Protein AF-A0A7S1GW37-F1 (afdb_monomer_lite)

pLDDT: mean 91.4, std 9.48, range [43.97, 98.5]

Secondary structure (DSSP, 8-state):
--PPPHHHHHHHHHHHHHHHHHTS-----------TT--TT---HHHHHHHHHHTTHHHHHHHHHHS--EEEEHHHHHHHHTTT-TTTTSSS-HHHHHHHHHHHTT--GGGEEE-SSEEEE-HHHHHHHHHHHHHHHHHHHHHHHHHHHHHHHHHHHHHHHHHHHHHHHHHHHHHHHHHHHHHHHHHHHHHHHHHHHHHHHHHHHHHHT--

Sequence (211 aa):
VAYKSVSATFKTDLSQLMVAINAAEPHFVRCINPNSRKQAELFEDAKAVEQLRCGGVIEAVRMCRESYPSRYSHDDFVGTFSCIAPRSGSAGGPRDVCLAIVRSINVDPKMYRLGKTMILLKREVVDGMERMRAQLLGGRARVLQSAIRCYLAKLELAHKREVRRRYVSTVLLQGAFRRCSARRGYAATVRAVRAAEERRRREEAERGGQA

Radius of gyration: 46.13 Å; chains: 1; bounding box: 99×57×145 Å

Foldseek 3Di:
DDDDDPVRVVVVVVVVVVVVCVVDDDDDDQDADQDPVPDPPHGDVVRRVVSCVVVCVVVVVVCLVQFQPDKDFLVRQCVQQCLQPVPLPPDDDSLSSSVSSCVVVPDDPSQWDRDPGMIGGRPVVVVVSVVSSVVSVVVVVVVVVVVVVVVVVVVVVVVVVVVVVVVVVVVVVVVVVVVVVVVVVVVVVVVVVVVVVVVVVVVVVVVVVVD

Organism: Hemiselmis andersenii (NCBI:txid464988)

Structure (mmCIF, N/CA/C/O backbone):
data_AF-A0A7S1GW37-F1
#
_entry.id   AF-A0A7S1GW37-F1
#
loop_
_atom_site.group_PDB
_atom_site.id
_atom_site.type_symbol
_atom_site.label_atom_id
_atom_site.label_alt_id
_atom_site.label_comp_id
_atom_site.label_asym_id
_atom_site.label_entity_id
_atom_site.label_seq_id
_atom_site.pdbx_PDB_ins_code
_atom_site.Cartn_x
_atom_site.Cartn_y
_atom_site.Cartn_z
_atom_site.occupancy
_atom_site.B_iso_or_equiv
_atom_site.auth_seq_id
_atom_site.auth_comp_id
_atom_site.auth_asym_id
_atom_site.auth_atom_id
_atom_site.pdbx_PDB_model_num
ATOM 1 N N . VAL A 1 1 ? 12.583 -3.393 57.436 1.00 48.59 1 VAL A N 1
ATOM 2 C CA . VAL A 1 1 ? 12.277 -3.332 55.987 1.00 48.59 1 VAL A CA 1
ATOM 3 C C . VAL A 1 1 ? 10.796 -3.627 55.820 1.00 48.59 1 VAL A C 1
ATOM 5 O O . VAL A 1 1 ? 10.385 -4.739 56.121 1.00 48.59 1 VAL A O 1
ATOM 8 N N . ALA A 1 2 ? 9.975 -2.631 55.480 1.00 65.00 2 ALA A N 1
ATOM 9 C CA . ALA A 1 2 ? 8.544 -2.850 55.275 1.00 65.00 2 ALA A CA 1
ATOM 10 C C . ALA A 1 2 ? 8.338 -3.559 53.929 1.00 65.00 2 ALA A C 1
ATOM 12 O O . ALA A 1 2 ? 8.638 -2.996 52.876 1.00 65.00 2 ALA A O 1
ATOM 13 N N . TYR A 1 3 ? 7.880 -4.808 53.967 1.00 76.12 3 TYR A N 1
ATOM 14 C CA . TYR A 1 3 ? 7.582 -5.576 52.764 1.00 76.12 3 TYR A CA 1
ATOM 15 C C . TYR A 1 3 ? 6.300 -5.046 52.117 1.00 76.12 3 TYR A C 1
ATOM 17 O O . TYR A 1 3 ? 5.266 -4.918 52.772 1.00 76.12 3 TYR A O 1
ATOM 25 N N . LYS A 1 4 ? 6.365 -4.727 50.820 1.00 84.38 4 LYS A N 1
ATOM 26 C CA . LYS A 1 4 ? 5.167 -4.423 50.029 1.00 84.38 4 LYS A CA 1
ATOM 27 C C . LYS A 1 4 ? 4.303 -5.681 49.940 1.00 84.38 4 LYS A C 1
ATOM 29 O O . LYS A 1 4 ? 4.822 -6.771 49.713 1.00 84.38 4 LYS A O 1
ATOM 34 N N . SER A 1 5 ? 2.990 -5.528 50.101 1.00 93.75 5 SER A N 1
ATOM 35 C CA . SER A 1 5 ? 2.056 -6.631 49.875 1.00 93.75 5 SER A CA 1
ATOM 36 C C . SER A 1 5 ? 2.043 -7.027 48.398 1.00 93.75 5 SER A C 1
ATOM 38 O O . SER A 1 5 ? 2.282 -6.195 47.520 1.00 93.75 5 SER A O 1
ATOM 40 N N . VAL A 1 6 ? 1.705 -8.286 48.116 1.00 94.69 6 VAL A N 1
ATOM 41 C CA . VAL A 1 6 ? 1.578 -8.801 46.742 1.00 94.69 6 VAL A CA 1
ATOM 42 C C . VAL A 1 6 ? 0.638 -7.921 45.908 1.00 94.69 6 VAL A C 1
ATOM 44 O O . VAL A 1 6 ? 0.961 -7.567 44.778 1.00 94.69 6 VAL A O 1
ATOM 47 N N . SER A 1 7 ? -0.479 -7.474 46.492 1.00 95.44 7 SER A N 1
ATOM 48 C CA . SER A 1 7 ? -1.437 -6.583 45.829 1.00 95.44 7 SER A CA 1
ATOM 49 C C . SER A 1 7 ? -0.850 -5.207 45.499 1.00 95.44 7 SER A C 1
ATOM 51 O O . SER A 1 7 ? -1.164 -4.642 44.453 1.00 95.44 7 SER A O 1
ATOM 53 N N . ALA A 1 8 ? 0.005 -4.657 46.369 1.00 94.31 8 ALA A N 1
ATOM 54 C CA . ALA A 1 8 ? 0.653 -3.367 46.132 1.00 94.31 8 ALA A CA 1
ATOM 55 C C . ALA A 1 8 ? 1.672 -3.443 44.983 1.00 94.31 8 ALA A C 1
ATOM 57 O O . ALA A 1 8 ? 1.756 -2.519 44.168 1.00 94.31 8 ALA A O 1
ATOM 58 N N . THR A 1 9 ? 2.408 -4.552 44.895 1.00 94.56 9 THR A N 1
ATOM 59 C CA . THR A 1 9 ? 3.314 -4.833 43.774 1.00 94.56 9 THR A CA 1
ATOM 60 C C . THR A 1 9 ? 2.524 -5.016 42.478 1.00 94.56 9 THR A C 1
ATOM 62 O O . THR A 1 9 ? 2.732 -4.253 41.541 1.00 94.56 9 THR A O 1
ATOM 65 N N . PHE A 1 10 ? 1.511 -5.893 42.466 1.00 96.19 10 PHE A N 1
ATOM 66 C CA . PHE A 1 10 ? 0.677 -6.137 41.282 1.00 96.19 10 PHE A CA 1
ATOM 67 C C . PHE A 1 10 ? 0.007 -4.866 40.745 1.00 96.19 10 PHE A C 1
ATOM 69 O O . PHE A 1 10 ? -0.014 -4.636 39.538 1.00 96.19 10 PHE A O 1
ATOM 76 N N . LYS A 1 11 ? -0.509 -4.003 41.632 1.00 96.69 11 LYS A N 1
ATOM 77 C CA . LYS A 1 11 ? -1.094 -2.717 41.230 1.00 96.69 11 LYS A CA 1
ATOM 78 C C . LYS A 1 11 ? -0.074 -1.847 40.494 1.00 96.69 11 LYS A C 1
ATOM 80 O O . LYS A 1 11 ? -0.417 -1.231 39.491 1.00 96.69 11 LYS A O 1
ATOM 85 N N . THR A 1 12 ? 1.153 -1.790 41.008 1.00 95.81 12 THR A N 1
ATOM 86 C CA . THR A 1 12 ? 2.228 -0.982 40.423 1.00 95.81 12 THR A CA 1
ATOM 87 C C . THR A 1 12 ? 2.606 -1.520 39.044 1.00 95.81 12 THR A C 1
ATOM 89 O O . THR A 1 12 ? 2.652 -0.748 38.087 1.00 95.81 12 THR A O 1
ATOM 92 N N . ASP A 1 13 ? 2.777 -2.836 38.925 1.00 96.69 13 ASP A N 1
ATOM 93 C CA . ASP A 1 13 ? 3.147 -3.500 37.672 1.00 96.69 13 ASP A CA 1
ATOM 94 C C . ASP A 1 13 ? 2.050 -3.342 36.606 1.00 96.69 13 ASP A C 1
ATOM 96 O O . ASP A 1 13 ? 2.329 -2.974 35.464 1.00 96.69 13 ASP A O 1
ATOM 100 N N . LEU A 1 14 ? 0.778 -3.527 36.982 1.00 97.50 14 LEU A N 1
ATOM 101 C CA . LEU A 1 14 ? -0.355 -3.339 36.073 1.00 97.50 14 LEU A CA 1
ATOM 102 C C . LEU A 1 14 ? -0.477 -1.881 35.610 1.00 97.50 14 LEU A C 1
ATOM 104 O O . LEU A 1 14 ? -0.743 -1.630 34.435 1.00 97.50 14 LEU A O 1
ATOM 108 N N . SER A 1 15 ? -0.263 -0.906 36.501 1.00 97.00 15 SER A N 1
ATOM 109 C CA . SER A 1 15 ? -0.262 0.510 36.117 1.00 97.00 15 SER A CA 1
ATOM 110 C C . SER A 1 15 ? 0.849 0.830 35.116 1.00 97.00 15 SER A C 1
ATOM 112 O O . SER A 1 15 ? 0.592 1.533 34.139 1.00 97.00 15 SER A O 1
ATOM 114 N N . GLN A 1 16 ? 2.054 0.291 35.313 1.00 97.00 16 GLN A N 1
ATOM 115 C CA . GLN A 1 16 ? 3.163 0.469 34.370 1.00 97.00 16 GLN A CA 1
ATOM 116 C C . GLN A 1 16 ? 2.861 -0.172 33.010 1.00 97.00 16 GLN A C 1
ATOM 118 O O . GLN A 1 16 ? 3.087 0.450 31.971 1.00 97.00 16 GLN A O 1
ATOM 123 N N . LEU A 1 17 ? 2.272 -1.371 33.007 1.00 97.12 17 LEU A N 1
ATOM 124 C CA . LEU A 1 17 ? 1.845 -2.042 31.781 1.00 97.12 17 LEU A CA 1
ATOM 125 C C . LEU A 1 17 ? 0.807 -1.214 31.008 1.00 97.12 17 LEU A C 1
ATOM 127 O O . LEU A 1 17 ? 0.931 -1.057 29.795 1.00 97.12 17 LEU A O 1
ATOM 131 N N . MET A 1 18 ? -0.189 -0.644 31.691 1.00 97.56 18 MET A N 1
ATOM 132 C CA . MET A 1 18 ? -1.211 0.183 31.038 1.00 97.56 18 MET A CA 1
ATOM 133 C C . MET A 1 18 ? -0.623 1.446 30.401 1.00 97.56 18 MET A C 1
ATOM 135 O O . MET A 1 18 ? -1.073 1.844 29.328 1.00 97.56 18 MET A O 1
ATOM 139 N N . VAL A 1 19 ? 0.397 2.056 31.015 1.00 97.00 19 VAL A N 1
ATOM 140 C CA . VAL A 1 19 ? 1.120 3.188 30.409 1.00 97.00 19 VAL A CA 1
ATOM 141 C C . VAL A 1 19 ? 1.802 2.758 29.110 1.00 97.00 19 VAL A C 1
ATOM 143 O O . VAL A 1 19 ? 1.656 3.441 28.098 1.00 97.00 19 VAL A O 1
ATOM 146 N N . ALA A 1 20 ? 2.488 1.613 29.112 1.00 95.25 20 ALA A N 1
ATOM 147 C CA . ALA A 1 20 ? 3.153 1.094 27.919 1.00 95.25 20 ALA A CA 1
ATOM 148 C C . ALA A 1 20 ? 2.157 0.749 26.796 1.00 95.25 20 ALA A C 1
ATOM 150 O O . ALA A 1 20 ? 2.389 1.106 25.643 1.00 95.25 20 ALA A O 1
ATOM 151 N N . ILE A 1 21 ? 1.027 0.113 27.127 1.00 96.38 21 ILE A N 1
ATOM 152 C CA . ILE A 1 21 ? -0.019 -0.229 26.149 1.00 96.38 21 ILE A CA 1
ATOM 153 C C . ILE A 1 21 ? -0.644 1.035 25.544 1.00 96.38 21 ILE A C 1
ATOM 155 O O . ILE A 1 21 ? -0.828 1.095 24.333 1.00 96.38 21 ILE A O 1
ATOM 159 N N . ASN A 1 22 ? -0.939 2.054 26.358 1.00 95.12 22 ASN A N 1
ATOM 160 C CA . ASN A 1 22 ? -1.558 3.300 25.888 1.00 95.12 22 ASN A CA 1
ATOM 161 C C . ASN A 1 22 ? -0.625 4.165 25.027 1.00 95.12 22 ASN A C 1
ATOM 163 O O . ASN A 1 22 ? -1.103 5.033 24.300 1.00 95.12 22 ASN A O 1
ATOM 167 N N . ALA A 1 23 ? 0.690 3.955 25.119 1.00 95.81 23 ALA A N 1
ATOM 168 C CA . ALA A 1 23 ? 1.671 4.622 24.269 1.00 95.81 23 ALA A CA 1
ATOM 169 C C . ALA A 1 23 ? 1.822 3.959 22.886 1.00 95.81 23 ALA A C 1
ATOM 171 O O . ALA A 1 23 ? 2.437 4.545 21.997 1.00 95.81 23 ALA A O 1
ATOM 172 N N . ALA A 1 24 ? 1.285 2.750 22.702 1.00 94.25 24 ALA A N 1
ATOM 173 C CA . ALA A 1 24 ? 1.368 1.980 21.466 1.00 94.25 24 ALA A CA 1
ATOM 174 C C . ALA A 1 24 ? 0.028 1.953 20.708 1.00 94.25 24 ALA A C 1
ATOM 176 O O . ALA A 1 24 ? -1.010 2.377 21.214 1.00 94.25 24 ALA A O 1
ATOM 177 N N . GLU A 1 25 ? 0.045 1.409 19.488 1.00 88.50 25 GLU A N 1
ATOM 178 C CA . GLU A 1 25 ? -1.168 1.065 18.741 1.00 88.50 25 GLU A CA 1
ATOM 179 C C . GLU A 1 25 ? -1.600 -0.374 19.094 1.00 88.50 25 GLU A C 1
ATOM 181 O O . GLU A 1 25 ? -0.888 -1.328 18.766 1.00 88.50 25 GLU A O 1
ATOM 186 N N . PRO A 1 26 ? -2.729 -0.576 19.800 1.00 90.62 26 PRO A N 1
ATOM 187 C CA . PRO A 1 26 ? -3.109 -1.899 20.273 1.00 90.62 26 PRO A CA 1
ATOM 188 C C . PRO A 1 26 ? -3.799 -2.723 19.180 1.00 90.62 26 PRO A C 1
ATOM 190 O O . PRO A 1 26 ? -4.777 -2.297 18.563 1.00 90.62 26 PRO A O 1
ATOM 193 N N . HIS A 1 27 ? -3.365 -3.974 19.033 1.00 90.88 27 HIS A N 1
ATOM 194 C CA . HIS A 1 27 ? -4.056 -4.989 18.243 1.00 90.88 27 HIS A CA 1
ATOM 195 C C . HIS A 1 27 ? -4.609 -6.076 19.168 1.00 90.88 27 HIS A C 1
ATOM 197 O O . HIS A 1 27 ? -3.871 -6.693 19.935 1.00 90.88 27 HIS A O 1
ATOM 203 N N . PHE A 1 28 ? -5.920 -6.316 19.107 1.00 90.19 28 PHE A N 1
ATOM 204 C CA . PHE A 1 28 ? -6.601 -7.253 20.002 1.00 90.19 28 PHE A CA 1
ATOM 205 C C . PHE A 1 28 ? -6.833 -8.608 19.327 1.00 90.19 28 PHE A C 1
ATOM 207 O O . PHE A 1 28 ? -7.474 -8.680 18.279 1.00 90.19 28 PHE A O 1
ATOM 214 N N . VAL A 1 29 ? -6.388 -9.687 19.975 1.00 93.38 29 VAL A N 1
ATOM 215 C CA . VAL A 1 29 ? -6.703 -11.075 19.602 1.00 93.38 29 VAL A CA 1
ATOM 216 C C . VAL A 1 29 ? -7.560 -11.690 20.708 1.00 93.38 29 VAL A C 1
ATOM 218 O O . VAL A 1 29 ? -7.207 -11.620 21.884 1.00 93.38 29 VAL A O 1
ATOM 221 N N . ARG A 1 30 ? -8.711 -12.270 20.345 1.00 93.62 30 ARG A N 1
ATOM 222 C CA . ARG A 1 30 ? -9.630 -12.930 21.285 1.00 93.62 30 ARG A CA 1
ATOM 223 C C . ARG A 1 30 ? -9.608 -14.435 21.051 1.00 93.62 30 ARG A C 1
ATOM 225 O O . ARG A 1 30 ? -10.029 -14.902 19.999 1.00 93.62 30 ARG A O 1
ATOM 232 N N . CYS A 1 31 ? -9.125 -15.182 22.037 1.00 94.94 31 CYS A N 1
ATOM 233 C CA . CYS A 1 31 ? -9.144 -16.640 22.013 1.00 94.94 31 CYS A CA 1
ATOM 234 C C . CYS A 1 31 ? -10.531 -17.157 22.421 1.00 94.94 31 CYS A C 1
ATOM 236 O O . CYS A 1 31 ? -11.118 -16.640 23.370 1.00 94.94 31 CYS A O 1
ATOM 238 N N . ILE A 1 32 ? -11.027 -18.188 21.734 1.00 94.81 32 ILE A N 1
ATOM 239 C CA . ILE A 1 32 ? -12.290 -18.864 22.052 1.00 94.81 32 ILE A CA 1
ATOM 240 C C . ILE A 1 32 ? -11.991 -20.327 22.352 1.00 94.81 32 ILE A C 1
ATOM 242 O O . ILE A 1 32 ? -11.348 -21.009 21.556 1.00 94.81 32 ILE A O 1
ATOM 246 N N . ASN A 1 33 ? -12.467 -20.811 23.497 1.00 94.81 33 ASN A N 1
ATOM 247 C CA . ASN A 1 33 ? -12.418 -22.228 23.824 1.00 94.81 33 ASN A CA 1
ATOM 248 C C . ASN A 1 33 ? -13.632 -22.944 23.194 1.00 94.81 33 ASN A C 1
ATOM 250 O O . ASN A 1 33 ? -14.758 -22.640 23.606 1.00 94.81 33 ASN A O 1
ATOM 254 N N . PRO A 1 34 ? -13.433 -23.874 22.237 1.00 96.31 34 PRO A N 1
ATOM 255 C CA . PRO A 1 34 ? -14.526 -24.468 21.470 1.00 96.31 34 PRO A CA 1
ATOM 256 C C . PRO A 1 34 ? -15.373 -25.458 22.274 1.00 96.31 34 PRO A C 1
ATOM 258 O O . PRO A 1 34 ? -16.559 -25.582 21.998 1.00 96.31 34 PRO A O 1
ATOM 261 N N . ASN A 1 35 ? -14.810 -26.159 23.264 1.00 96.06 35 ASN A N 1
ATOM 262 C CA . ASN A 1 35 ? -15.551 -27.126 24.076 1.00 96.06 35 ASN A CA 1
ATOM 263 C C . ASN A 1 35 ? -14.896 -27.347 25.443 1.00 96.06 35 ASN A C 1
ATOM 265 O O . ASN A 1 35 ? -13.703 -27.123 25.645 1.00 96.06 35 ASN A O 1
ATOM 269 N N . SER A 1 36 ? -15.677 -27.815 26.412 1.00 95.12 36 SER A N 1
ATOM 270 C CA . SER A 1 36 ? -15.170 -28.044 27.776 1.00 95.12 36 SER A CA 1
ATOM 271 C C . SER A 1 36 ? -14.401 -29.365 27.917 1.00 95.12 36 SER A C 1
ATOM 273 O O . SER A 1 36 ? -13.640 -29.546 28.867 1.00 95.12 36 SER A O 1
ATOM 275 N N . ARG A 1 37 ? -14.579 -30.278 26.955 1.00 95.12 37 ARG A N 1
ATOM 276 C CA . ARG A 1 37 ? -14.035 -31.645 26.960 1.00 95.12 37 ARG A CA 1
ATOM 277 C C . ARG A 1 37 ? -12.609 -31.748 26.409 1.00 95.12 37 ARG A C 1
ATOM 279 O O . ARG A 1 37 ? -12.034 -32.830 26.453 1.00 95.12 37 ARG A O 1
ATOM 286 N N . LYS A 1 38 ? -12.037 -30.643 25.912 1.00 94.00 38 LYS A N 1
ATOM 287 C CA . LYS A 1 38 ? -10.726 -30.585 25.237 1.00 94.00 38 LYS A CA 1
ATOM 288 C C . LYS A 1 38 ? -10.622 -31.540 24.037 1.00 94.00 38 LYS A C 1
ATOM 290 O O . LYS A 1 38 ? -9.549 -32.060 23.750 1.00 94.00 38 LYS A O 1
ATOM 295 N N . GLN A 1 39 ? -11.736 -31.785 23.350 1.00 96.19 39 GLN A N 1
ATOM 296 C CA . GLN A 1 39 ? -11.784 -32.656 22.176 1.00 96.19 39 GLN A CA 1
ATOM 297 C C . GLN A 1 39 ? -11.546 -31.846 20.900 1.00 96.19 39 GLN A C 1
ATOM 299 O O . GLN A 1 39 ? -12.064 -30.740 20.759 1.00 96.19 39 GLN A O 1
ATOM 304 N N . ALA A 1 40 ? -10.757 -32.385 19.973 1.00 95.69 40 ALA A N 1
ATOM 305 C CA . ALA A 1 40 ? -10.637 -31.806 18.639 1.00 95.69 40 ALA A CA 1
ATOM 306 C C . ALA A 1 40 ? -11.973 -31.936 17.886 1.00 95.69 40 ALA A C 1
ATOM 308 O O . ALA A 1 40 ? -12.751 -32.841 18.172 1.00 95.69 40 ALA A O 1
ATOM 309 N N . GLU A 1 41 ? -12.238 -31.012 16.958 1.00 94.38 41 GLU A N 1
ATOM 310 C CA . GLU A 1 41 ? -13.416 -31.011 16.063 1.00 94.38 41 GLU A CA 1
ATOM 311 C C . GLU A 1 41 ? -14.796 -30.948 16.748 1.00 94.38 41 GLU A C 1
ATOM 313 O O . GLU A 1 41 ? -15.825 -30.943 16.079 1.00 94.38 41 GLU A O 1
ATOM 318 N N . LEU A 1 42 ? -14.838 -30.814 18.075 1.00 96.19 42 LEU A N 1
ATOM 319 C CA . LEU A 1 42 ? -16.060 -30.572 18.832 1.00 96.19 42 LEU A CA 1
ATOM 320 C C . LEU A 1 42 ? -16.231 -29.071 19.098 1.00 96.19 42 LEU A C 1
ATOM 322 O O . LEU A 1 42 ? -15.354 -28.438 19.693 1.00 96.19 42 LEU A O 1
ATOM 326 N N . PHE A 1 43 ? -17.379 -28.512 18.721 1.00 96.44 43 PHE A N 1
ATOM 327 C CA . PHE A 1 43 ? -17.714 -27.107 18.951 1.00 96.44 43 PHE A CA 1
ATOM 328 C C . PHE A 1 43 ? -19.049 -26.979 19.697 1.00 96.44 43 PHE A C 1
ATOM 330 O O . PHE A 1 43 ? -20.078 -27.475 19.248 1.00 96.44 43 PHE A O 1
ATOM 337 N N . GLU A 1 44 ? -19.017 -26.339 20.865 1.00 97.44 44 GLU A N 1
ATOM 338 C CA . GLU A 1 44 ? -20.177 -26.079 21.719 1.00 97.44 44 GLU A CA 1
ATOM 339 C C . GLU A 1 44 ? -20.670 -24.638 21.493 1.00 97.44 44 GLU A C 1
ATOM 341 O O . GLU A 1 44 ? -20.157 -23.691 22.097 1.00 97.44 44 GLU A O 1
ATOM 346 N N . ASP A 1 45 ? -21.696 -24.467 20.653 1.00 96.38 45 ASP A N 1
ATOM 347 C CA . ASP A 1 45 ? -22.215 -23.147 20.252 1.00 96.38 45 ASP A CA 1
ATOM 348 C C . ASP A 1 45 ? -22.558 -22.242 21.440 1.00 96.38 45 ASP A C 1
ATOM 350 O O . ASP A 1 45 ? -22.146 -21.082 21.489 1.00 96.38 45 ASP A O 1
ATOM 354 N N . ALA A 1 46 ? -23.278 -22.772 22.433 1.00 95.88 46 ALA A N 1
ATOM 355 C CA . ALA A 1 46 ? -23.698 -22.004 23.604 1.00 95.88 46 ALA A CA 1
ATOM 356 C C . ALA A 1 46 ? -22.496 -21.419 24.369 1.00 95.88 46 ALA A C 1
ATOM 358 O O . ALA A 1 46 ? -22.501 -20.242 24.736 1.00 95.88 46 ALA A O 1
ATOM 359 N N . LYS A 1 47 ? -21.431 -22.215 24.527 1.00 94.69 47 LYS A N 1
ATOM 360 C CA . LYS A 1 47 ? -20.189 -21.816 25.199 1.00 94.69 47 LYS A CA 1
ATOM 361 C C . LYS A 1 47 ? -19.438 -20.753 24.399 1.00 94.69 47 LYS A C 1
ATOM 363 O O . LYS A 1 47 ? -18.877 -19.818 24.975 1.00 94.69 47 LYS A O 1
ATOM 368 N N . ALA A 1 48 ? -19.385 -20.895 23.076 1.00 94.94 48 ALA A N 1
ATOM 369 C CA . ALA A 1 48 ? -18.745 -19.909 22.213 1.00 94.94 48 ALA A CA 1
ATOM 370 C C . ALA A 1 48 ? -19.507 -18.574 22.235 1.00 94.94 48 ALA A C 1
ATOM 372 O O . ALA A 1 48 ? -18.895 -17.520 22.402 1.00 94.94 48 ALA A O 1
ATOM 373 N N . VAL A 1 49 ? -20.840 -18.606 22.146 1.00 95.56 49 VAL A N 1
ATOM 374 C CA . VAL A 1 49 ? -21.687 -17.403 22.193 1.00 95.56 49 VAL A CA 1
ATOM 375 C C . VAL A 1 49 ? -21.557 -16.674 23.530 1.00 95.56 49 VAL A C 1
ATOM 377 O O . VAL A 1 49 ? -21.445 -15.447 23.540 1.00 95.56 49 VAL A O 1
ATOM 380 N N . GLU A 1 50 ? -21.527 -17.395 24.650 1.00 95.56 50 GLU A N 1
ATOM 381 C CA . GLU A 1 50 ? -21.307 -16.792 25.968 1.00 95.56 50 GLU A CA 1
ATOM 382 C C . GLU A 1 50 ? -19.942 -16.091 26.049 1.00 95.56 50 GLU A C 1
ATOM 384 O O . GLU A 1 50 ? -19.872 -14.930 26.449 1.00 95.56 50 GLU A O 1
ATOM 389 N N . GLN A 1 51 ? -18.868 -16.733 25.574 1.00 96.00 51 GLN A N 1
ATOM 390 C CA . GLN A 1 51 ? -17.539 -16.111 25.501 1.00 96.00 51 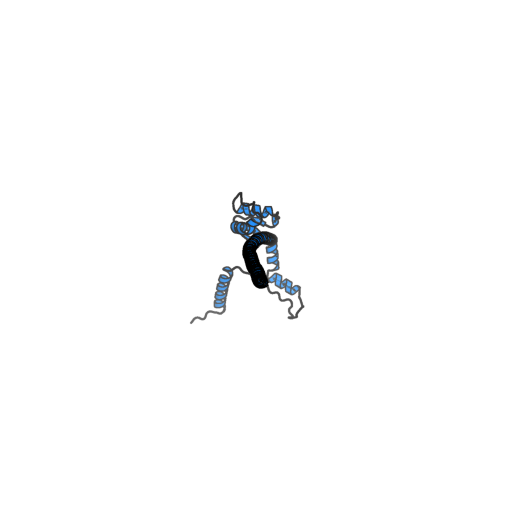GLN A CA 1
ATOM 391 C C . GLN A 1 51 ? -17.525 -14.859 24.615 1.00 96.00 51 GLN A C 1
ATOM 393 O O . GLN A 1 51 ? -16.877 -13.872 24.961 1.00 96.00 51 GLN A O 1
ATOM 398 N N . LEU A 1 52 ? -18.249 -14.864 23.492 1.00 96.19 52 LEU A N 1
ATOM 399 C CA . LEU A 1 52 ? -18.344 -13.704 22.602 1.00 96.19 52 LEU A CA 1
ATOM 400 C C . LEU A 1 52 ? -19.095 -12.532 23.247 1.00 96.19 52 LEU A C 1
ATOM 402 O O . LEU A 1 52 ? -18.709 -11.383 23.024 1.00 96.19 52 LEU A O 1
ATOM 406 N N . ARG A 1 53 ? -20.122 -12.809 24.061 1.00 95.31 53 ARG A N 1
ATOM 407 C CA . ARG A 1 53 ? -20.849 -11.797 24.848 1.00 95.31 53 ARG A CA 1
ATOM 408 C C . ARG A 1 53 ? -19.982 -11.247 25.979 1.00 95.31 53 ARG A C 1
ATOM 410 O O . ARG A 1 53 ? -19.738 -10.049 26.036 1.00 95.31 53 ARG A O 1
ATOM 417 N N . CYS A 1 54 ? -19.444 -12.116 26.836 1.00 94.69 54 CYS A N 1
ATOM 418 C CA . CYS A 1 54 ? -18.603 -11.707 27.967 1.00 94.69 54 CYS A CA 1
ATOM 419 C C . CYS A 1 54 ? -17.307 -11.018 27.510 1.00 94.69 54 CYS A C 1
ATOM 421 O O . CYS A 1 54 ? -16.801 -10.117 28.174 1.00 94.69 54 CYS A O 1
ATOM 423 N N . GLY A 1 55 ? -16.772 -11.421 26.355 1.00 91.88 55 GLY A N 1
ATOM 424 C CA . GLY A 1 55 ? -15.612 -10.797 25.725 1.00 91.88 55 GLY A CA 1
ATOM 425 C C . GLY A 1 55 ? -15.906 -9.465 25.027 1.00 91.88 55 GLY A C 1
ATOM 426 O O . GLY A 1 55 ? -14.961 -8.839 24.540 1.00 91.88 55 GLY A O 1
ATOM 427 N N . GLY A 1 56 ? -17.175 -9.041 24.951 1.00 93.12 56 GLY A N 1
ATOM 428 C CA . GLY A 1 56 ? -17.613 -7.806 24.296 1.00 93.12 56 GLY A CA 1
ATOM 429 C C . GLY A 1 56 ? -17.466 -7.819 22.772 1.00 93.12 56 GLY A C 1
ATOM 430 O O . GLY A 1 56 ? -17.425 -6.761 22.144 1.00 93.12 56 GLY A O 1
ATOM 431 N N . VAL A 1 57 ? -17.308 -8.996 22.157 1.00 94.56 57 VAL A N 1
ATOM 432 C CA . VAL A 1 57 ? -17.051 -9.119 20.713 1.00 94.56 57 VAL A CA 1
ATOM 433 C C . VAL A 1 57 ? -18.297 -8.745 19.919 1.00 94.56 57 VAL A C 1
ATOM 435 O O . VAL A 1 57 ? -18.189 -8.076 18.893 1.00 94.56 57 VAL A O 1
ATOM 438 N N . ILE A 1 58 ? -19.483 -9.127 20.396 1.00 92.81 58 ILE A N 1
ATOM 439 C CA . ILE A 1 58 ? -20.751 -8.826 19.716 1.00 92.81 58 ILE A CA 1
ATOM 440 C C . ILE A 1 58 ? -21.010 -7.315 19.721 1.00 92.81 58 ILE A C 1
ATOM 442 O O . ILE A 1 58 ? -21.340 -6.728 18.687 1.00 92.81 58 ILE A O 1
ATOM 446 N N . GLU A 1 59 ? -20.795 -6.672 20.863 1.00 92.25 59 GLU A N 1
ATOM 447 C CA . GLU A 1 59 ? -20.919 -5.232 21.058 1.00 92.25 59 GLU A CA 1
ATOM 448 C C . GLU A 1 59 ? -19.881 -4.479 20.222 1.00 92.25 59 GLU A C 1
ATOM 450 O O . GLU A 1 59 ? -20.227 -3.515 19.535 1.00 92.25 59 GLU A O 1
ATOM 455 N N . ALA A 1 60 ? -18.632 -4.955 20.203 1.00 89.75 60 ALA A N 1
ATOM 456 C CA . ALA A 1 60 ? -17.577 -4.385 19.372 1.00 89.75 60 ALA A CA 1
ATOM 457 C C . ALA A 1 60 ? -17.917 -4.483 17.879 1.00 89.75 60 ALA A C 1
ATOM 459 O O . ALA A 1 60 ? -17.771 -3.502 17.154 1.00 89.75 60 ALA A O 1
ATOM 460 N N . VAL A 1 61 ? -18.429 -5.626 17.408 1.00 88.56 61 VAL A N 1
ATOM 461 C CA . VAL A 1 61 ? -18.875 -5.790 16.014 1.00 88.56 61 VAL A CA 1
ATOM 462 C C . VAL A 1 61 ? -20.026 -4.837 15.699 1.00 88.56 61 VAL A C 1
ATOM 464 O O . VAL A 1 61 ? -20.006 -4.183 14.654 1.00 88.56 61 VAL A O 1
ATOM 467 N N . ARG A 1 62 ? -21.008 -4.709 16.594 1.00 90.44 62 ARG A N 1
ATOM 468 C CA . ARG A 1 62 ? -22.124 -3.771 16.420 1.00 90.44 62 ARG A CA 1
ATOM 469 C C . ARG A 1 62 ? -21.629 -2.328 16.312 1.00 90.44 62 ARG A C 1
ATOM 471 O O . ARG A 1 62 ? -21.958 -1.646 15.342 1.00 90.44 62 ARG A O 1
ATOM 478 N N . MET A 1 63 ? -20.766 -1.905 17.235 1.00 88.19 63 MET A N 1
ATOM 479 C CA . MET A 1 63 ? -20.146 -0.581 17.208 1.00 88.19 63 MET A CA 1
ATOM 480 C C . MET A 1 63 ? -19.339 -0.369 15.921 1.00 88.19 63 MET A C 1
ATOM 482 O O . MET A 1 63 ? -19.445 0.680 15.294 1.00 88.19 63 MET A O 1
ATOM 486 N N . CYS A 1 64 ? -18.566 -1.356 15.468 1.00 84.81 64 CYS A N 1
ATOM 487 C CA . CYS A 1 64 ? -17.796 -1.282 14.222 1.00 84.81 64 CYS A CA 1
ATOM 488 C C . CYS A 1 64 ? -18.679 -1.105 12.977 1.00 84.81 64 CYS A C 1
ATOM 490 O O . CYS A 1 64 ? -18.267 -0.429 12.037 1.00 84.81 64 CYS A O 1
ATOM 492 N N . ARG A 1 65 ? -19.891 -1.677 12.957 1.00 83.31 65 ARG A N 1
ATOM 493 C CA . ARG A 1 65 ? -20.830 -1.529 11.827 1.00 83.31 65 ARG A CA 1
ATOM 494 C C . ARG A 1 65 ? -21.448 -0.136 11.753 1.00 83.31 65 ARG A C 1
ATOM 496 O O . ARG A 1 65 ? -21.667 0.374 10.650 1.00 83.31 65 ARG A O 1
ATOM 503 N N . GLU A 1 66 ? -21.741 0.454 12.905 1.00 85.81 66 GLU A N 1
ATOM 504 C CA . GLU A 1 66 ? -22.335 1.792 13.018 1.00 85.81 66 GLU A CA 1
ATOM 505 C C . GLU A 1 66 ? -21.276 2.907 12.955 1.00 85.81 66 GLU A C 1
ATOM 507 O O . GLU A 1 66 ? -21.569 4.027 12.536 1.00 85.81 66 GLU A O 1
ATOM 512 N N . SER A 1 67 ? -20.035 2.594 13.326 1.00 89.62 67 SER A N 1
ATOM 513 C CA . SER A 1 67 ? -18.918 3.536 13.340 1.00 89.62 67 SER A CA 1
ATOM 514 C C . SER A 1 67 ? -18.147 3.597 12.015 1.00 89.62 67 SER A C 1
ATOM 516 O O . SER A 1 67 ? -18.422 2.897 11.039 1.00 89.62 67 SER A O 1
ATOM 518 N N . TYR A 1 68 ? -17.159 4.491 12.005 1.00 92.88 68 TYR A N 1
ATOM 519 C CA . TYR A 1 68 ? -16.205 4.709 10.925 1.00 92.88 68 TYR A CA 1
ATOM 520 C C . TYR A 1 68 ? -14.801 4.420 11.481 1.00 92.88 68 TYR A C 1
ATOM 522 O O . TYR A 1 68 ? -14.186 5.317 12.072 1.00 92.88 68 TYR A O 1
ATOM 530 N N . PRO A 1 69 ? -14.330 3.160 11.407 1.00 89.06 69 PRO A N 1
ATOM 531 C CA . PRO A 1 69 ? -13.106 2.726 12.082 1.00 89.06 69 PRO A CA 1
ATOM 532 C C . PRO A 1 69 ? -11.841 3.354 11.488 1.00 89.06 69 PRO A C 1
ATOM 534 O O . PRO A 1 69 ? -10.873 3.566 12.213 1.00 89.06 69 PRO A O 1
ATOM 537 N N . SER A 1 70 ? -11.848 3.684 10.197 1.00 92.44 70 SER A N 1
ATOM 538 C CA . SER A 1 70 ? -10.710 4.306 9.525 1.00 92.44 70 SER A CA 1
ATOM 539 C C . SER A 1 70 ? -10.808 5.823 9.627 1.00 92.44 70 SER A C 1
ATOM 541 O O . SER A 1 70 ? -11.807 6.415 9.211 1.00 92.44 70 SER A O 1
ATOM 543 N N . ARG A 1 71 ? -9.772 6.459 10.177 1.00 93.62 71 ARG A N 1
ATOM 544 C CA . ARG A 1 71 ? -9.709 7.908 10.394 1.00 93.62 71 ARG A CA 1
ATOM 545 C C . ARG A 1 71 ? -8.410 8.440 9.815 1.00 93.62 71 ARG A C 1
ATOM 547 O O . ARG A 1 71 ? -7.350 7.924 10.147 1.00 93.62 71 ARG A O 1
ATOM 554 N N . TYR A 1 72 ? -8.510 9.472 8.993 1.00 95.56 72 TYR A N 1
ATOM 555 C CA . TYR A 1 72 ? -7.356 10.131 8.393 1.00 95.56 72 TYR A CA 1
ATOM 556 C C . TYR A 1 72 ? -7.457 11.627 8.630 1.00 95.56 72 TYR A C 1
ATOM 558 O O . TYR A 1 72 ? -8.546 12.196 8.496 1.00 95.56 72 TYR A O 1
ATOM 566 N N . SER A 1 73 ? -6.330 12.276 8.924 1.00 96.31 73 SER A N 1
ATOM 567 C CA . SER A 1 73 ? -6.260 13.727 8.773 1.00 96.31 73 SER A CA 1
ATOM 568 C C . SER A 1 73 ? -6.519 14.090 7.307 1.00 96.31 73 SER A C 1
ATOM 570 O O . SER A 1 73 ? -6.327 13.268 6.404 1.00 96.31 73 SER A O 1
ATOM 572 N N . HIS A 1 74 ? -7.008 15.303 7.050 1.00 94.62 74 HIS A N 1
ATOM 573 C CA . HIS A 1 74 ? -7.248 15.720 5.667 1.00 94.62 74 HIS A CA 1
ATOM 574 C C . HIS A 1 74 ? -5.966 15.664 4.823 1.00 94.62 74 HIS A C 1
ATOM 576 O O . HIS A 1 74 ? -6.011 15.214 3.680 1.00 94.62 74 HIS A O 1
ATOM 582 N N . ASP A 1 75 ? -4.829 16.048 5.400 1.00 92.88 75 ASP A N 1
ATOM 583 C CA . ASP A 1 75 ? -3.546 16.060 4.698 1.00 92.88 75 ASP A CA 1
ATOM 584 C C . ASP A 1 75 ? -3.055 14.638 4.395 1.00 92.88 75 ASP A C 1
ATOM 586 O O . ASP A 1 75 ? -2.687 14.352 3.254 1.00 92.88 75 ASP A O 1
ATOM 590 N N . ASP A 1 76 ? -3.153 13.713 5.357 1.00 94.50 76 ASP A N 1
ATOM 591 C CA . ASP A 1 76 ? -2.763 12.310 5.150 1.00 94.50 76 ASP A CA 1
ATOM 592 C C . ASP A 1 76 ? -3.640 11.631 4.095 1.00 94.50 76 ASP A C 1
ATOM 594 O O . ASP A 1 76 ? -3.150 10.885 3.239 1.00 94.50 76 ASP A O 1
ATOM 598 N N . PHE A 1 77 ? -4.949 11.904 4.124 1.00 94.88 77 PHE A N 1
ATOM 599 C CA . PHE A 1 77 ? -5.886 11.350 3.153 1.00 94.88 77 PHE A CA 1
ATOM 600 C C . PHE A 1 77 ? -5.573 11.839 1.737 1.00 94.88 77 PHE A C 1
ATOM 602 O O . PHE A 1 77 ? -5.520 11.038 0.799 1.00 94.88 77 PHE A O 1
ATOM 609 N N . VAL A 1 78 ? -5.323 13.141 1.574 1.00 92.38 78 VAL A N 1
ATOM 610 C CA . VAL A 1 78 ? -4.957 13.726 0.277 1.00 92.38 78 VAL A CA 1
ATOM 611 C C . VAL A 1 78 ? -3.600 13.197 -0.188 1.00 92.38 78 VAL A C 1
ATOM 613 O O . VAL A 1 78 ? -3.482 12.761 -1.336 1.00 92.38 78 VAL A O 1
ATOM 616 N N . GLY A 1 79 ? -2.592 13.152 0.684 1.00 91.19 79 GLY A N 1
ATOM 617 C CA . GLY A 1 79 ? -1.269 12.614 0.356 1.00 91.19 79 GLY A CA 1
ATOM 618 C C . GLY A 1 79 ? -1.322 11.155 -0.105 1.00 91.19 79 GLY A C 1
ATOM 619 O O . GLY A 1 79 ? -0.655 10.777 -1.069 1.00 91.19 79 GLY A O 1
ATOM 620 N N . THR A 1 80 ? -2.184 10.351 0.516 1.00 93.25 80 THR A N 1
ATOM 621 C CA . THR A 1 80 ? -2.317 8.923 0.201 1.00 93.25 80 THR A CA 1
ATOM 622 C C . THR A 1 80 ? -3.142 8.683 -1.067 1.00 93.25 80 THR A C 1
ATOM 624 O O . THR A 1 80 ? -2.714 7.938 -1.957 1.00 93.25 80 THR A O 1
ATOM 627 N N . PHE A 1 81 ? -4.308 9.325 -1.188 1.00 93.56 81 PHE A N 1
ATOM 628 C CA . PHE A 1 81 ? -5.327 8.980 -2.189 1.00 93.56 81 PHE A CA 1
ATOM 629 C C . PHE A 1 81 ? -5.485 9.983 -3.340 1.00 93.56 81 PHE A C 1
ATOM 631 O O . PHE A 1 81 ? -6.249 9.716 -4.267 1.00 93.56 81 PHE A O 1
ATOM 638 N N . SER A 1 82 ? -4.732 11.088 -3.368 1.00 90.69 82 SER A N 1
ATOM 639 C CA . SER A 1 82 ? -4.748 12.052 -4.492 1.00 90.69 82 SER A CA 1
ATOM 640 C C . SER A 1 82 ? -4.465 11.415 -5.855 1.00 90.69 82 SER A C 1
ATOM 642 O O . SER A 1 82 ? -4.977 11.869 -6.877 1.00 90.69 82 SER A O 1
ATOM 644 N N . CYS A 1 83 ? -3.693 10.326 -5.887 1.00 89.75 83 CYS A N 1
ATOM 645 C CA . CYS A 1 83 ? -3.391 9.590 -7.112 1.00 89.75 83 CYS A CA 1
ATOM 646 C C . CYS A 1 83 ? -4.631 9.002 -7.810 1.00 89.75 83 CYS A C 1
ATOM 648 O O . CYS A 1 83 ? -4.583 8.799 -9.025 1.00 89.75 83 CYS A O 1
ATOM 650 N N . ILE A 1 84 ? -5.720 8.761 -7.071 1.00 90.94 84 ILE A N 1
ATOM 651 C CA . ILE A 1 84 ? -6.991 8.250 -7.602 1.00 90.94 84 ILE A CA 1
ATOM 652 C C . ILE A 1 84 ? -7.716 9.332 -8.409 1.00 90.94 84 ILE A C 1
ATOM 654 O O . ILE A 1 84 ? -8.273 9.049 -9.467 1.00 90.94 84 ILE A O 1
ATOM 658 N N . ALA A 1 85 ? -7.655 10.582 -7.949 1.00 86.25 85 ALA A N 1
ATOM 659 C CA . ALA A 1 85 ? -8.328 11.716 -8.570 1.00 86.25 85 ALA A CA 1
ATOM 660 C C . ALA A 1 85 ? -7.343 12.875 -8.811 1.00 86.25 85 ALA A C 1
ATOM 662 O O . ALA A 1 85 ? -7.421 13.916 -8.169 1.00 86.25 85 ALA A O 1
ATOM 663 N N . PRO A 1 86 ? -6.421 12.764 -9.783 1.00 76.06 86 PRO A N 1
ATOM 664 C CA . PRO A 1 86 ? -5.374 13.770 -9.992 1.00 76.06 86 PRO A CA 1
ATOM 665 C C . PRO A 1 86 ? -5.908 15.163 -10.375 1.00 76.06 86 PRO A C 1
ATOM 667 O O . PRO A 1 86 ? -5.187 16.149 -10.266 1.00 76.06 86 PRO A O 1
ATOM 670 N N . ARG A 1 87 ? -7.169 15.265 -10.820 1.00 69.31 87 ARG A N 1
ATOM 671 C CA . ARG A 1 87 ? -7.820 16.533 -11.196 1.00 69.31 87 ARG A CA 1
ATOM 672 C C . ARG A 1 87 ? -8.571 17.210 -10.044 1.00 69.31 87 ARG A C 1
ATOM 674 O O . ARG A 1 87 ? -9.028 18.334 -10.219 1.00 69.31 87 ARG A O 1
ATOM 681 N N . SER A 1 88 ? -8.713 16.561 -8.886 1.00 66.38 88 SER A N 1
ATOM 682 C CA . SER A 1 88 ? -9.484 17.104 -7.759 1.00 66.38 88 SER A CA 1
ATOM 683 C C . SER A 1 88 ? -8.705 18.091 -6.880 1.00 66.38 88 SER A C 1
ATOM 685 O O . SER A 1 88 ? -9.283 18.668 -5.967 1.00 66.38 88 SER A O 1
ATOM 687 N N . GLY A 1 89 ? -7.408 18.297 -7.140 1.00 59.00 89 GLY A N 1
ATOM 688 C CA . GLY A 1 89 ? -6.512 19.111 -6.308 1.00 59.00 89 GLY A CA 1
ATOM 689 C C . GLY A 1 89 ? -6.425 20.604 -6.645 1.00 59.00 89 GLY A C 1
ATOM 690 O O . GLY A 1 89 ? -5.551 21.270 -6.110 1.00 59.00 89 GLY A O 1
ATOM 691 N N . SER A 1 90 ? -7.262 21.144 -7.540 1.00 59.66 90 SER A N 1
ATOM 692 C CA . SER A 1 90 ? -7.055 22.507 -8.072 1.00 59.66 90 SER A CA 1
ATOM 693 C C . SER A 1 90 ? -7.923 23.607 -7.446 1.00 59.66 90 SER A C 1
ATOM 695 O O . SER A 1 90 ? -7.716 24.773 -7.773 1.00 59.66 90 SER A O 1
ATOM 697 N N . ALA A 1 91 ? -8.897 23.287 -6.592 1.00 58.34 91 ALA A N 1
ATOM 698 C CA . ALA A 1 91 ? -9.814 24.292 -6.055 1.00 58.34 91 ALA A CA 1
ATOM 699 C C . ALA A 1 91 ? -10.230 23.962 -4.613 1.00 58.34 91 ALA A C 1
ATOM 701 O O . ALA A 1 91 ? -11.118 23.141 -4.400 1.00 58.34 91 ALA A O 1
ATOM 702 N N . GLY A 1 92 ? -9.590 24.604 -3.632 1.00 71.94 92 GLY A N 1
ATOM 703 C CA . GLY A 1 92 ? -10.025 24.594 -2.230 1.00 71.94 92 GLY A CA 1
ATOM 704 C C . GLY A 1 92 ? -8.983 24.106 -1.223 1.00 71.94 92 GLY A C 1
ATOM 705 O O . GLY A 1 92 ? -7.844 23.793 -1.572 1.00 71.94 92 GLY A O 1
ATOM 706 N N . GLY A 1 93 ? -9.387 24.072 0.049 1.00 84.69 93 GLY A N 1
ATOM 707 C CA . GLY A 1 93 ? -8.553 23.569 1.142 1.00 84.69 93 GLY A CA 1
ATOM 708 C C . GLY A 1 93 ? -8.495 22.032 1.180 1.00 84.69 93 GLY A C 1
ATOM 709 O O . GLY A 1 93 ? -9.263 21.366 0.481 1.00 84.69 93 GLY A O 1
ATOM 710 N N . PRO A 1 94 ? -7.656 21.432 2.048 1.00 86.56 94 PRO A N 1
ATOM 711 C CA . PRO A 1 94 ? -7.485 19.973 2.145 1.00 86.56 94 PRO A CA 1
ATOM 712 C C . PRO A 1 94 ? -8.805 19.209 2.325 1.00 86.56 94 PRO A C 1
ATOM 714 O O . PRO A 1 94 ? -9.008 18.131 1.766 1.00 86.56 94 PRO A O 1
ATOM 717 N N . ARG A 1 95 ? -9.747 19.810 3.058 1.00 90.38 95 ARG A N 1
ATOM 718 C CA . ARG A 1 95 ? -11.099 19.287 3.288 1.00 90.38 95 ARG A CA 1
ATOM 719 C C . ARG A 1 95 ? -11.915 19.146 1.998 1.00 90.38 95 ARG A C 1
ATOM 721 O O . ARG A 1 95 ? -12.608 18.144 1.820 1.00 90.38 95 ARG A O 1
ATOM 728 N N . ASP A 1 96 ? -11.839 20.133 1.111 1.00 89.62 96 ASP A N 1
ATOM 729 C CA . ASP A 1 96 ? -12.595 20.148 -0.145 1.00 89.62 96 ASP A CA 1
ATOM 730 C C . ASP A 1 96 ? -12.013 19.134 -1.131 1.00 89.62 96 ASP A C 1
ATOM 732 O O . ASP A 1 96 ? -12.757 18.405 -1.790 1.00 89.62 96 ASP A O 1
ATOM 736 N N . VAL A 1 97 ? -10.683 19.004 -1.145 1.00 90.44 97 VAL A N 1
ATOM 737 C CA . VAL A 1 97 ? -9.979 17.984 -1.931 1.00 90.44 97 VAL A CA 1
ATOM 738 C C . VAL A 1 97 ? -10.350 16.576 -1.455 1.00 90.44 97 VAL A C 1
ATOM 740 O O . VAL A 1 97 ? -10.654 15.724 -2.290 1.00 90.44 97 VAL A O 1
ATOM 743 N N . CYS A 1 98 ? -10.417 16.330 -0.137 1.00 92.12 98 CYS A N 1
ATOM 744 C CA . CYS A 1 98 ? -10.903 15.055 0.410 1.00 92.12 98 CYS A CA 1
ATOM 745 C C . CYS A 1 98 ? -12.299 14.711 -0.128 1.00 92.12 98 CYS A C 1
ATOM 747 O O . CYS A 1 98 ? -12.540 13.597 -0.599 1.00 92.12 98 CYS A O 1
ATOM 749 N N . LEU A 1 99 ? -13.219 15.679 -0.091 1.00 91.31 99 LEU A N 1
ATOM 750 C CA . LEU A 1 99 ? -14.585 15.494 -0.574 1.00 91.31 99 LEU A CA 1
ATOM 751 C C . LEU A 1 99 ? -14.630 15.246 -2.087 1.00 91.31 99 LEU A C 1
ATOM 753 O O . LEU A 1 99 ? -15.399 14.403 -2.548 1.00 91.31 99 LEU A O 1
ATOM 757 N N . ALA A 1 100 ? -13.806 15.951 -2.858 1.00 91.12 100 ALA A N 1
ATOM 758 C CA . ALA A 1 100 ? -13.717 15.778 -4.300 1.00 91.12 100 ALA A CA 1
ATOM 759 C C . ALA A 1 100 ? -13.170 14.391 -4.687 1.00 91.12 100 ALA A C 1
ATOM 761 O O . ALA A 1 100 ? -13.705 13.771 -5.608 1.00 91.12 100 ALA A O 1
ATOM 762 N N . ILE A 1 101 ? -12.189 13.858 -3.945 1.00 92.00 101 ILE A N 1
ATOM 763 C CA . ILE A 1 101 ? -11.697 12.480 -4.123 1.00 92.00 101 ILE A CA 1
ATOM 764 C C . ILE A 1 101 ? -12.838 11.484 -3.885 1.00 92.00 101 ILE A C 1
ATOM 766 O O . ILE A 1 101 ? -13.130 10.680 -4.765 1.00 92.00 101 ILE A O 1
ATOM 770 N N . VAL A 1 102 ? -13.534 11.565 -2.747 1.00 92.81 102 VAL A N 1
ATOM 771 C CA . VAL A 1 102 ? -14.621 10.625 -2.401 1.00 92.81 102 VAL A CA 1
ATOM 772 C C . VAL A 1 102 ? -15.789 10.700 -3.394 1.00 92.81 102 VAL A C 1
ATOM 774 O O . VAL A 1 102 ? -16.380 9.678 -3.743 1.00 92.81 102 VAL A O 1
ATOM 777 N N . ARG A 1 103 ? -16.093 11.894 -3.915 1.00 90.31 103 ARG A N 1
ATOM 778 C CA . ARG A 1 103 ? -17.108 12.080 -4.965 1.00 90.31 103 ARG A CA 1
ATOM 779 C C . ARG A 1 103 ? -16.685 11.503 -6.312 1.00 90.31 103 ARG A C 1
ATOM 781 O O . ARG A 1 103 ? -17.531 10.962 -7.013 1.00 90.31 103 ARG A O 1
ATOM 788 N N . SER A 1 104 ? -15.402 11.579 -6.667 1.00 90.38 104 SER A N 1
ATOM 789 C CA . SER A 1 104 ? -14.904 11.050 -7.947 1.00 90.38 104 SER A CA 1
ATOM 790 C C . SER A 1 104 ? -15.108 9.538 -8.096 1.00 90.38 104 SER A C 1
ATOM 792 O O . SER A 1 104 ? -15.312 9.052 -9.204 1.00 90.38 104 SER A O 1
ATOM 794 N N . ILE A 1 105 ? -15.109 8.814 -6.974 1.00 90.81 105 ILE A N 1
ATOM 795 C CA . ILE A 1 105 ? -15.337 7.365 -6.900 1.00 90.81 105 ILE A CA 1
ATOM 796 C C . ILE A 1 105 ? -16.783 7.004 -6.522 1.00 90.81 105 ILE A C 1
ATOM 798 O O . ILE A 1 105 ? -17.078 5.835 -6.289 1.00 90.81 105 ILE A O 1
ATOM 802 N N . ASN A 1 106 ? -17.681 7.995 -6.463 1.00 91.69 106 ASN A N 1
ATOM 803 C CA . ASN A 1 106 ? -19.110 7.836 -6.185 1.00 91.69 106 ASN A CA 1
ATOM 804 C C . ASN A 1 106 ? -19.422 7.005 -4.922 1.00 91.69 106 ASN A C 1
ATOM 806 O O . ASN A 1 106 ? -20.301 6.143 -4.925 1.00 91.69 106 ASN A O 1
ATOM 810 N N . VAL A 1 107 ? -18.681 7.244 -3.835 1.00 92.44 107 VAL A N 1
ATOM 811 C CA . VAL A 1 107 ? -18.918 6.561 -2.554 1.00 92.44 107 VAL A CA 1
ATOM 812 C C . VAL A 1 107 ? -20.223 7.048 -1.928 1.00 92.44 107 VAL A C 1
ATOM 814 O O . VAL A 1 107 ? -20.474 8.251 -1.843 1.00 92.44 107 VAL A O 1
ATOM 817 N N . ASP A 1 108 ? -21.025 6.104 -1.429 1.00 93.25 108 ASP A N 1
ATOM 818 C CA . ASP A 1 108 ? -22.265 6.398 -0.710 1.00 93.25 108 ASP A CA 1
ATOM 819 C C . ASP A 1 108 ? -21.988 7.329 0.494 1.00 93.25 108 ASP A C 1
ATOM 821 O O . ASP A 1 108 ? -21.146 7.006 1.344 1.00 93.25 108 ASP A O 1
ATOM 825 N N . PRO A 1 109 ? -22.715 8.457 0.628 1.00 91.25 109 PRO A N 1
ATOM 826 C CA . PRO A 1 109 ? -22.663 9.330 1.798 1.00 91.25 109 PRO A CA 1
ATOM 827 C C . PRO A 1 109 ? -22.820 8.629 3.152 1.00 91.25 109 PRO A C 1
ATOM 829 O O . PRO A 1 109 ? -22.397 9.181 4.162 1.00 91.25 109 PRO A O 1
ATOM 832 N N . LYS A 1 110 ? -23.414 7.433 3.239 1.00 91.62 110 LYS A N 1
ATOM 833 C CA . LYS A 1 110 ? -23.494 6.644 4.487 1.00 91.62 110 LYS A CA 1
ATOM 834 C C . LYS A 1 110 ? -22.174 5.978 4.884 1.00 91.62 110 LYS A C 1
ATOM 836 O O . LYS A 1 110 ? -22.034 5.553 6.029 1.00 91.62 110 LYS A O 1
ATOM 841 N N . MET A 1 111 ? -21.221 5.872 3.963 1.00 93.25 111 MET A N 1
ATOM 842 C CA . MET A 1 111 ? -19.965 5.149 4.171 1.00 93.25 111 MET A CA 1
ATOM 843 C C . MET A 1 111 ? -18.795 6.052 4.576 1.00 93.25 111 MET A C 1
ATOM 845 O O . MET A 1 111 ? -17.714 5.550 4.893 1.00 93.25 111 MET A O 1
ATOM 849 N N . TYR A 1 112 ? -19.011 7.369 4.631 1.00 94.75 112 TYR A N 1
ATOM 850 C CA . TYR A 1 112 ? -18.023 8.319 5.129 1.00 94.75 112 TYR A CA 1
ATOM 851 C C . TYR A 1 112 ? -18.651 9.473 5.921 1.00 94.75 112 TYR A C 1
ATOM 853 O O . TYR A 1 112 ? -19.832 9.806 5.784 1.00 94.75 112 TYR A O 1
ATOM 861 N N . ARG A 1 113 ? -17.843 10.125 6.754 1.00 94.69 113 ARG A N 1
ATOM 862 C CA . ARG A 1 113 ? -18.169 11.384 7.430 1.00 94.69 113 ARG A CA 1
ATOM 863 C C . ARG A 1 113 ? -16.979 12.322 7.329 1.00 94.69 113 ARG A C 1
ATOM 865 O O . ARG A 1 113 ? -15.853 11.938 7.619 1.00 94.69 113 ARG A O 1
ATOM 872 N N . LEU A 1 114 ? -17.240 13.561 6.931 1.00 94.12 114 LEU A N 1
ATOM 873 C CA . LEU A 1 114 ? -16.223 14.601 6.859 1.00 94.12 114 LEU A CA 1
ATOM 874 C C . LEU A 1 114 ? -16.292 15.456 8.126 1.00 94.12 114 LEU A C 1
ATOM 876 O O . LEU A 1 114 ? -17.270 16.176 8.338 1.00 94.12 114 LEU A O 1
ATOM 880 N N . GLY A 1 115 ? -15.276 15.345 8.975 1.00 92.69 115 GLY A N 1
ATOM 881 C CA . GLY A 1 115 ? -15.142 16.129 10.196 1.00 92.69 115 GLY A CA 1
ATOM 882 C C . GLY A 1 115 ? -14.544 17.518 9.953 1.00 92.69 115 GLY A C 1
ATOM 883 O O . GLY A 1 115 ? -14.473 18.015 8.825 1.00 92.69 115 GLY A O 1
ATOM 884 N N . LYS A 1 116 ? -14.116 18.159 11.049 1.00 91.75 116 LYS A N 1
ATOM 885 C CA . LYS A 1 116 ? -13.400 19.447 11.009 1.00 91.75 116 LYS A CA 1
ATOM 886 C C . LYS A 1 116 ? -11.943 19.275 10.572 1.00 91.75 116 LYS A C 1
ATOM 888 O O . LYS A 1 116 ? -11.469 20.035 9.739 1.00 91.75 116 LYS A O 1
ATOM 893 N N . THR A 1 117 ? -11.262 18.274 11.123 1.00 92.56 117 THR A N 1
ATOM 894 C CA . THR A 1 117 ? -9.828 18.011 10.908 1.00 92.56 117 THR A CA 1
ATOM 895 C C . THR A 1 117 ? -9.555 16.695 10.186 1.00 92.56 117 THR A C 1
ATOM 897 O O . THR A 1 117 ? -8.470 16.503 9.644 1.00 92.56 117 THR A O 1
ATOM 900 N N . MET A 1 118 ? -10.523 15.777 10.204 1.00 96.19 118 MET A N 1
ATOM 901 C CA . MET A 1 118 ? -10.344 14.404 9.755 1.00 96.19 118 MET A CA 1
ATOM 902 C C . MET A 1 118 ? -11.528 13.922 8.927 1.00 96.19 118 MET A C 1
ATOM 904 O O . MET A 1 118 ? -12.679 14.280 9.194 1.00 96.19 118 MET A O 1
ATOM 908 N N . ILE A 1 119 ? -11.241 13.035 7.981 1.00 95.56 119 ILE A N 1
ATOM 909 C CA . ILE A 1 119 ? -12.239 12.234 7.283 1.00 95.56 119 ILE A CA 1
ATOM 910 C C . ILE A 1 119 ? -12.322 10.852 7.932 1.00 95.56 119 ILE A C 1
ATOM 912 O O . ILE A 1 119 ? -11.309 10.223 8.243 1.00 95.56 119 ILE A O 1
ATOM 916 N N . LEU A 1 120 ? -13.548 10.390 8.164 1.00 95.56 120 LEU A N 1
ATOM 917 C CA . LEU A 1 120 ? -13.833 9.078 8.722 1.00 95.56 120 LEU A CA 1
ATOM 918 C C . LEU A 1 120 ? -14.509 8.215 7.663 1.00 95.56 120 LEU A C 1
ATOM 920 O O . LEU A 1 120 ? -15.462 8.654 7.018 1.00 95.56 120 LEU A O 1
ATOM 924 N N . LEU A 1 121 ? -14.026 6.992 7.487 1.00 95.12 121 LEU A N 1
ATOM 925 C CA . LEU A 1 121 ? -14.440 6.082 6.423 1.00 95.12 121 LEU A CA 1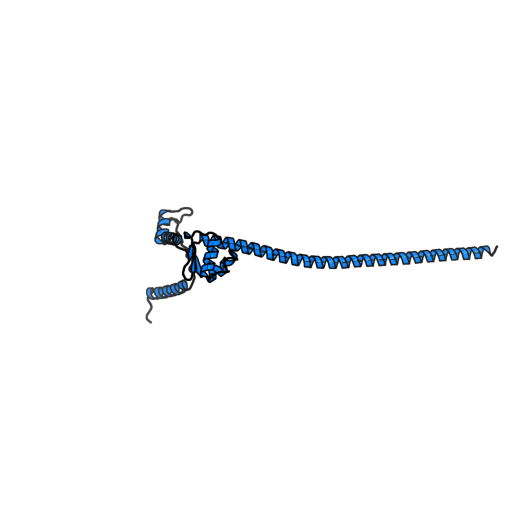
ATOM 926 C C . LEU A 1 121 ? -14.761 4.706 7.004 1.00 95.12 121 LEU A C 1
ATOM 928 O O . LEU A 1 121 ? -14.166 4.265 7.994 1.00 95.12 121 LEU A O 1
ATOM 932 N N . LYS A 1 122 ? -15.700 4.004 6.371 1.00 94.12 122 LYS A N 1
ATOM 933 C CA . LYS A 1 122 ? -15.862 2.568 6.605 1.00 94.12 122 LYS A CA 1
ATOM 934 C C . LYS A 1 122 ? -14.727 1.791 5.944 1.00 94.12 122 LYS A C 1
ATOM 936 O O . LYS A 1 122 ? -14.218 2.193 4.898 1.00 94.12 122 LYS A O 1
ATOM 941 N N . ARG A 1 123 ? -14.377 0.645 6.536 1.00 90.50 123 ARG A N 1
ATOM 942 C CA . ARG A 1 123 ? -13.295 -0.231 6.056 1.00 90.50 123 ARG A CA 1
ATOM 943 C C . ARG A 1 123 ? -13.464 -0.607 4.580 1.00 90.50 123 ARG A C 1
ATOM 945 O O . ARG A 1 123 ? -12.518 -0.490 3.818 1.00 90.50 123 ARG A O 1
ATOM 952 N N . GLU A 1 124 ? -14.682 -0.952 4.166 1.00 91.38 124 GLU A N 1
ATOM 953 C CA . GLU A 1 124 ? -14.994 -1.349 2.783 1.00 91.38 124 GLU A CA 1
ATOM 954 C C . GLU A 1 124 ? -14.589 -0.291 1.743 1.00 91.38 124 GLU A C 1
ATOM 956 O O . GLU A 1 124 ? -14.090 -0.633 0.669 1.00 91.38 124 GLU A O 1
ATOM 961 N N . VAL A 1 125 ? -14.761 0.996 2.074 1.00 94.12 125 VAL A N 1
ATOM 962 C CA . VAL A 1 125 ? -14.373 2.108 1.197 1.00 94.12 125 VAL A CA 1
ATOM 963 C C . VAL A 1 125 ? -12.858 2.204 1.105 1.00 94.12 125 VAL A C 1
ATOM 965 O O . VAL A 1 125 ? -12.324 2.272 0.002 1.00 94.12 125 VAL A O 1
ATOM 968 N N . VAL A 1 126 ? -12.165 2.170 2.246 1.00 94.81 126 VAL A N 1
ATOM 969 C CA . VAL A 1 126 ? -10.697 2.262 2.294 1.00 94.81 126 VAL A CA 1
ATOM 970 C C . VAL A 1 126 ? -10.058 1.104 1.536 1.00 94.81 126 VAL A C 1
ATOM 972 O O . VAL A 1 126 ? -9.189 1.337 0.700 1.00 94.81 126 VAL A O 1
ATOM 975 N N . ASP A 1 127 ? -10.546 -0.120 1.734 1.00 94.69 127 ASP A N 1
ATOM 976 C CA . ASP A 1 127 ? -10.048 -1.296 1.021 1.00 94.69 127 ASP A CA 1
ATOM 977 C C . ASP A 1 127 ? -10.247 -1.153 -0.499 1.00 94.69 127 ASP A C 1
ATOM 979 O O . ASP A 1 127 ? -9.384 -1.534 -1.293 1.00 94.69 127 ASP A O 1
ATOM 983 N N . GLY A 1 128 ? -11.383 -0.589 -0.926 1.00 95.31 128 GLY A N 1
ATOM 984 C CA . GLY A 1 128 ? -11.644 -0.269 -2.331 1.00 95.31 128 GLY A CA 1
ATOM 985 C C . GLY A 1 128 ? -10.681 0.777 -2.892 1.00 95.31 128 GLY A C 1
ATOM 986 O O . GLY A 1 128 ? -10.131 0.591 -3.981 1.00 95.31 128 GLY A O 1
ATOM 987 N N . MET A 1 129 ? -10.438 1.843 -2.133 1.00 95.50 129 MET A N 1
ATOM 988 C CA . MET A 1 129 ? -9.515 2.912 -2.509 1.00 95.50 129 MET A CA 1
ATOM 989 C C . MET A 1 129 ? -8.066 2.418 -2.590 1.00 95.50 129 MET A C 1
ATOM 991 O O . MET A 1 129 ? -7.387 2.710 -3.574 1.00 95.50 129 MET A O 1
ATOM 995 N N . GLU A 1 130 ? -7.598 1.621 -1.627 1.00 96.19 130 GLU A N 1
ATOM 996 C CA . GLU A 1 130 ? -6.246 1.046 -1.645 1.00 96.19 130 GLU A CA 1
ATOM 997 C C . GLU A 1 130 ? -6.043 0.096 -2.829 1.00 96.19 130 GLU A C 1
ATOM 999 O O . GLU A 1 130 ? -5.011 0.158 -3.500 1.00 96.19 130 GLU A O 1
ATOM 1004 N N . ARG A 1 131 ? -7.047 -0.724 -3.175 1.00 96.00 131 ARG A N 1
ATOM 1005 C CA . ARG A 1 131 ? -6.985 -1.555 -4.391 1.00 96.00 131 ARG A CA 1
ATOM 1006 C C . ARG A 1 131 ? -6.836 -0.705 -5.652 1.00 96.00 131 ARG A C 1
ATOM 1008 O O . ARG A 1 131 ? -5.988 -1.004 -6.493 1.00 96.00 131 ARG A O 1
ATOM 1015 N N . MET A 1 132 ? -7.628 0.358 -5.783 1.00 94.81 132 MET A N 1
ATOM 1016 C CA . MET A 1 132 ? -7.565 1.256 -6.940 1.00 94.81 132 MET A CA 1
ATOM 1017 C C . MET A 1 132 ? -6.214 1.976 -7.021 1.00 94.81 132 MET A C 1
ATOM 1019 O O . MET A 1 132 ? -5.582 2.015 -8.079 1.00 94.81 132 MET A O 1
ATOM 1023 N N . ARG A 1 133 ? -5.727 2.484 -5.887 1.00 95.19 133 ARG A N 1
ATOM 1024 C CA . ARG A 1 133 ? -4.400 3.091 -5.757 1.00 95.19 133 ARG A CA 1
ATOM 1025 C C . ARG A 1 133 ? -3.292 2.120 -6.164 1.00 95.19 133 ARG A C 1
ATOM 1027 O O . ARG A 1 133 ? -2.449 2.480 -6.985 1.00 95.1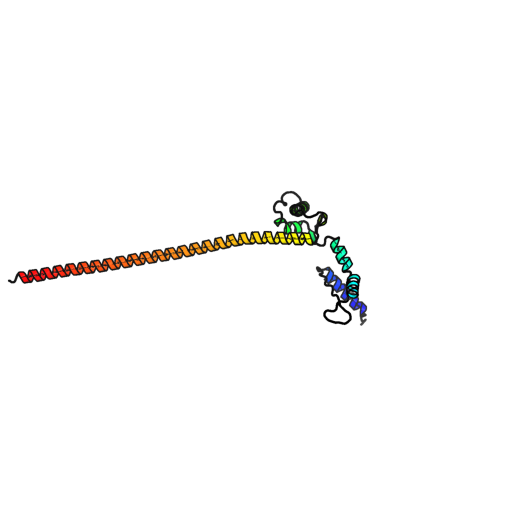9 133 ARG A O 1
ATOM 1034 N N . ALA A 1 134 ? -3.316 0.884 -5.666 1.00 96.00 134 ALA A N 1
ATOM 1035 C CA . ALA A 1 134 ? -2.337 -0.143 -6.017 1.00 96.00 134 ALA A CA 1
ATOM 1036 C C . ALA A 1 134 ? -2.337 -0.454 -7.524 1.00 96.00 134 ALA A C 1
ATOM 1038 O O . ALA A 1 134 ? -1.271 -0.556 -8.135 1.00 96.00 134 ALA A O 1
ATOM 1039 N N . GLN A 1 135 ? -3.515 -0.535 -8.152 1.00 95.94 135 GLN A N 1
ATOM 1040 C CA . GLN A 1 135 ? -3.637 -0.739 -9.599 1.00 95.94 135 GLN A CA 1
ATOM 1041 C C . GLN A 1 135 ? -3.049 0.430 -10.404 1.00 95.94 135 GLN A C 1
ATOM 1043 O O . GLN A 1 135 ? -2.290 0.204 -11.351 1.00 95.94 135 GLN A O 1
ATOM 1048 N N . LEU A 1 136 ? -3.349 1.673 -10.016 1.00 94.44 136 LEU A N 1
ATOM 1049 C CA . LEU A 1 136 ? -2.831 2.873 -10.680 1.00 94.44 136 LEU A CA 1
ATOM 1050 C C . LEU A 1 136 ? -1.307 2.976 -10.565 1.00 94.44 136 LEU A C 1
ATOM 1052 O O . LEU A 1 136 ? -0.619 3.201 -11.566 1.00 94.44 136 LEU A O 1
ATOM 1056 N N . LEU A 1 137 ? -0.768 2.777 -9.360 1.00 94.44 137 LEU A N 1
ATOM 1057 C CA . LEU A 1 137 ? 0.675 2.797 -9.120 1.00 94.44 137 LEU A CA 1
ATOM 1058 C C . LEU A 1 137 ? 1.378 1.656 -9.863 1.00 94.44 137 LEU A C 1
ATOM 1060 O O . LEU A 1 137 ? 2.396 1.894 -10.513 1.00 94.44 137 LEU A O 1
ATOM 1064 N N . GLY A 1 138 ? 0.801 0.451 -9.862 1.00 96.19 138 GLY A N 1
ATOM 1065 C CA . GLY A 1 138 ? 1.312 -0.686 -10.630 1.00 96.19 138 GLY A CA 1
ATOM 1066 C C . GLY A 1 138 ? 1.327 -0.428 -12.141 1.00 96.19 138 GLY A C 1
ATOM 1067 O O . GLY A 1 138 ? 2.307 -0.745 -12.820 1.00 96.19 138 GLY A O 1
ATOM 1068 N N . GLY A 1 139 ? 0.284 0.213 -12.677 1.00 95.69 139 GLY A N 1
ATOM 1069 C CA . GLY A 1 139 ? 0.227 0.634 -14.079 1.00 95.69 139 GLY A CA 1
ATOM 1070 C C . GLY A 1 139 ? 1.323 1.642 -14.435 1.00 95.69 139 GLY A C 1
ATOM 1071 O O . GLY A 1 139 ? 2.039 1.457 -15.422 1.00 95.69 139 GLY A O 1
ATOM 1072 N N . ARG A 1 140 ? 1.521 2.670 -13.600 1.00 94.88 140 ARG A N 1
ATOM 1073 C CA . ARG A 1 140 ? 2.588 3.671 -13.790 1.00 94.88 140 ARG A CA 1
ATOM 1074 C C . ARG A 1 140 ? 3.984 3.060 -13.683 1.00 94.88 140 ARG A C 1
ATOM 1076 O O . ARG A 1 140 ? 4.842 3.358 -14.513 1.00 94.88 140 ARG A O 1
ATOM 1083 N N . ALA A 1 141 ? 4.197 2.161 -12.722 1.00 97.06 141 ALA A N 1
ATOM 1084 C CA . ALA A 1 141 ? 5.451 1.428 -12.586 1.00 97.06 141 ALA A CA 1
ATOM 1085 C C . ALA A 1 141 ? 5.760 0.616 -13.853 1.00 97.06 141 ALA A C 1
ATOM 1087 O O . ALA A 1 141 ? 6.897 0.626 -14.324 1.00 97.06 141 ALA A O 1
ATOM 1088 N N . ARG A 1 142 ? 4.751 -0.016 -14.468 1.00 97.94 142 ARG A N 1
ATOM 1089 C CA . ARG A 1 142 ? 4.918 -0.747 -15.734 1.00 97.94 142 ARG A CA 1
ATOM 1090 C C . ARG A 1 142 ? 5.356 0.166 -16.881 1.00 97.94 142 ARG A C 1
ATOM 1092 O O . ARG A 1 142 ? 6.251 -0.212 -17.636 1.00 97.94 142 ARG A O 1
ATOM 1099 N N . VAL A 1 143 ? 4.772 1.362 -16.998 1.00 97.94 143 VAL A N 1
ATOM 1100 C CA . VAL A 1 143 ? 5.177 2.357 -18.008 1.00 97.94 143 VAL A CA 1
ATOM 1101 C C . VAL A 1 143 ? 6.634 2.764 -17.799 1.00 97.94 143 VAL A C 1
ATOM 1103 O O . VAL A 1 143 ? 7.430 2.671 -18.734 1.00 97.94 143 VAL A O 1
ATOM 1106 N N . LEU A 1 144 ? 7.012 3.117 -16.567 1.00 98.06 144 LEU A N 1
ATOM 1107 C CA . LEU A 1 144 ? 8.390 3.480 -16.232 1.00 98.06 144 LEU A CA 1
ATOM 1108 C C . LEU A 1 144 ? 9.372 2.345 -16.563 1.00 98.06 144 LEU A C 1
ATOM 1110 O O . LEU A 1 144 ? 10.370 2.559 -17.249 1.00 98.06 144 LEU A O 1
ATOM 1114 N N . GLN A 1 145 ? 9.057 1.119 -16.144 1.00 98.12 145 GLN A N 1
ATOM 1115 C CA . GLN A 1 145 ? 9.869 -0.058 -16.446 1.00 98.12 145 GLN A CA 1
ATOM 1116 C C . GLN A 1 145 ? 10.001 -0.294 -17.955 1.00 98.12 145 GLN A C 1
ATOM 1118 O O . GLN A 1 145 ? 11.081 -0.647 -18.425 1.00 98.12 145 GLN A O 1
ATOM 1123 N N . SER A 1 146 ? 8.928 -0.100 -18.727 1.00 98.06 146 SER A N 1
ATOM 1124 C CA . SER A 1 146 ? 8.962 -0.266 -20.184 1.00 98.06 146 SER A CA 1
ATOM 1125 C C . SER A 1 146 ? 9.886 0.755 -20.858 1.00 98.06 146 SER A C 1
ATOM 1127 O O . SER A 1 146 ? 10.674 0.385 -21.730 1.00 98.06 146 SER A O 1
ATOM 1129 N N . ALA A 1 147 ? 9.868 2.009 -20.393 1.00 98.31 147 ALA A N 1
ATOM 1130 C CA . ALA A 1 147 ? 10.744 3.066 -20.885 1.00 98.31 147 ALA A CA 1
ATOM 1131 C C . ALA A 1 147 ? 12.216 2.759 -20.575 1.00 98.31 147 ALA A C 1
ATOM 1133 O O . ALA A 1 147 ? 13.062 2.841 -21.468 1.00 98.31 147 ALA A O 1
ATOM 1134 N N . ILE A 1 148 ? 12.511 2.322 -19.345 1.00 98.38 148 ILE A N 1
ATOM 1135 C CA . ILE A 1 148 ? 13.867 1.935 -18.930 1.00 98.38 148 ILE A CA 1
ATOM 1136 C C . ILE A 1 148 ? 14.369 0.745 -19.756 1.00 98.38 148 ILE A C 1
ATOM 1138 O O . ILE A 1 148 ? 15.469 0.798 -20.302 1.00 98.38 148 ILE A O 1
ATOM 1142 N N . ARG A 1 149 ? 13.561 -0.312 -19.916 1.00 98.25 149 ARG A N 1
ATOM 1143 C CA . ARG A 1 149 ? 13.937 -1.480 -20.736 1.00 98.25 149 ARG A CA 1
ATOM 1144 C C . ARG A 1 149 ? 14.194 -1.094 -22.193 1.00 98.25 149 ARG A C 1
ATOM 1146 O O . ARG A 1 149 ? 15.163 -1.562 -22.780 1.00 98.25 149 ARG A O 1
ATOM 1153 N N . CYS A 1 150 ? 13.372 -0.210 -22.761 1.00 98.25 150 CYS A N 1
ATOM 1154 C CA . CYS A 1 150 ? 13.575 0.317 -24.111 1.00 98.25 150 CYS A CA 1
ATOM 1155 C C . CYS A 1 150 ? 14.898 1.089 -24.228 1.00 98.25 150 CYS A C 1
ATOM 1157 O O . CYS A 1 150 ? 15.650 0.890 -25.182 1.00 98.25 150 CYS A O 1
ATOM 1159 N N . TYR A 1 151 ? 15.212 1.938 -23.248 1.00 98.31 151 TYR A N 1
ATOM 1160 C CA . TYR A 1 151 ? 16.473 2.675 -23.210 1.00 98.31 151 TYR A CA 1
ATOM 1161 C C . TYR A 1 151 ? 17.689 1.738 -23.149 1.00 98.31 151 TYR A C 1
ATOM 1163 O O . TYR A 1 151 ? 18.601 1.865 -23.967 1.00 98.31 151 TYR A O 1
ATOM 1171 N N . LEU A 1 152 ? 17.666 0.741 -22.260 1.00 98.50 152 LEU A N 1
ATOM 1172 C CA . LEU A 1 152 ? 18.738 -0.253 -22.149 1.00 98.50 152 LEU A CA 1
ATOM 1173 C C . LEU A 1 152 ? 18.907 -1.066 -23.443 1.00 98.50 152 LEU A C 1
ATOM 1175 O O . LEU A 1 152 ? 20.028 -1.224 -23.925 1.00 98.50 152 LEU A O 1
ATOM 1179 N N . ALA A 1 153 ? 17.806 -1.495 -24.067 1.00 98.12 153 ALA A N 1
ATOM 1180 C CA . ALA A 1 153 ? 17.849 -2.213 -25.341 1.00 98.12 153 ALA A CA 1
ATOM 1181 C C . ALA A 1 153 ? 18.447 -1.361 -26.478 1.00 98.12 153 ALA A C 1
ATOM 1183 O O . ALA A 1 153 ? 19.171 -1.878 -27.330 1.00 98.12 153 ALA A O 1
ATOM 1184 N N . LYS A 1 154 ? 18.188 -0.045 -26.494 1.00 97.88 154 LYS A N 1
ATOM 1185 C CA . LYS A 1 154 ? 18.801 0.880 -27.465 1.00 97.88 154 LYS A CA 1
ATOM 1186 C C . LYS A 1 154 ? 20.313 0.994 -27.271 1.00 97.88 154 LYS A C 1
ATOM 1188 O O . LYS A 1 154 ? 21.037 0.986 -28.268 1.00 97.88 154 LYS A O 1
ATOM 1193 N N . LEU A 1 155 ? 20.783 1.072 -26.025 1.00 97.88 155 LEU A N 1
ATOM 1194 C CA . LEU A 1 155 ? 22.217 1.087 -25.714 1.00 97.88 155 LEU A CA 1
ATOM 1195 C C . LEU A 1 155 ? 22.894 -0.211 -26.166 1.00 97.88 155 LEU A C 1
ATOM 1197 O O . LEU A 1 155 ? 23.913 -0.174 -26.859 1.00 97.88 155 LEU A O 1
ATOM 1201 N N . GLU A 1 156 ? 22.288 -1.356 -25.858 1.00 97.75 156 GLU A N 1
ATOM 1202 C CA . GLU A 1 156 ? 22.805 -2.663 -26.267 1.00 97.75 156 GLU A CA 1
ATOM 1203 C C . GLU A 1 156 ? 22.848 -2.805 -27.798 1.00 97.75 156 GLU A C 1
ATOM 1205 O O . GLU A 1 156 ? 23.839 -3.271 -28.370 1.00 97.75 156 GLU A O 1
ATOM 1210 N N . LEU A 1 157 ? 21.801 -2.347 -28.490 1.00 97.69 157 LEU A N 1
ATOM 1211 C CA . LEU A 1 157 ? 21.750 -2.352 -29.949 1.00 97.69 157 LEU A CA 1
ATOM 1212 C C . LEU A 1 157 ? 22.833 -1.455 -30.564 1.00 97.69 157 LEU A C 1
ATOM 1214 O O . LEU A 1 157 ? 23.440 -1.836 -31.568 1.00 97.69 157 LEU A O 1
ATOM 1218 N N . ALA A 1 158 ? 23.088 -0.278 -29.988 1.00 97.50 158 ALA A N 1
ATOM 1219 C CA . ALA A 1 158 ? 24.147 0.617 -30.449 1.00 97.50 158 ALA A CA 1
ATOM 1220 C C . ALA A 1 158 ? 25.526 -0.050 -30.338 1.00 97.50 158 ALA A C 1
ATOM 1222 O O . ALA A 1 158 ? 26.277 -0.063 -31.320 1.00 97.50 158 ALA A O 1
ATOM 1223 N N . HIS A 1 159 ? 25.803 -0.694 -29.201 1.00 97.31 159 HIS A N 1
ATOM 1224 C CA . HIS A 1 159 ? 27.037 -1.447 -28.983 1.00 97.31 159 HIS A CA 1
ATOM 1225 C C . HIS A 1 159 ? 27.188 -2.607 -29.984 1.00 97.31 159 HIS A C 1
ATOM 1227 O O . HIS A 1 159 ? 28.197 -2.708 -30.686 1.00 97.31 159 HIS A O 1
ATOM 1233 N N . LYS A 1 160 ? 26.146 -3.432 -30.159 1.00 97.19 160 LYS A N 1
ATOM 1234 C CA . LYS A 1 160 ? 26.142 -4.531 -31.145 1.00 97.19 160 LYS A CA 1
ATOM 1235 C C . LYS A 1 160 ? 26.373 -4.035 -32.578 1.00 97.19 160 LYS A C 1
ATOM 1237 O O . LYS A 1 160 ? 27.093 -4.674 -33.349 1.00 97.19 160 LYS A O 1
ATOM 1242 N N . ARG A 1 161 ? 25.804 -2.882 -32.954 1.00 97.12 161 ARG A N 1
ATOM 1243 C CA . ARG A 1 161 ? 26.021 -2.255 -34.273 1.00 97.12 161 ARG A CA 1
ATOM 1244 C C . ARG A 1 161 ? 27.458 -1.775 -34.461 1.00 97.12 161 ARG A C 1
ATOM 1246 O O . ARG A 1 161 ? 27.975 -1.859 -35.573 1.00 97.12 161 ARG A O 1
ATOM 1253 N N . GLU A 1 162 ? 28.099 -1.259 -33.420 1.00 96.75 162 GLU A N 1
ATOM 1254 C CA . GLU A 1 162 ? 29.514 -0.877 -33.459 1.00 96.75 162 GLU A CA 1
ATOM 1255 C C . GLU A 1 162 ? 30.419 -2.096 -33.657 1.00 96.75 162 GLU A C 1
ATOM 1257 O O . GLU A 1 162 ? 31.227 -2.109 -34.589 1.00 96.75 162 GLU A O 1
ATOM 1262 N N . VAL A 1 163 ? 30.218 -3.154 -32.864 1.00 96.88 163 VAL A N 1
ATOM 1263 C CA . VAL A 1 163 ? 30.960 -4.419 -33.000 1.00 96.88 163 VAL A CA 1
ATOM 1264 C C . VAL A 1 163 ? 30.787 -5.002 -34.403 1.00 96.88 163 VAL A C 1
ATOM 1266 O O . VAL A 1 163 ? 31.773 -5.348 -35.057 1.00 96.88 163 VAL A O 1
ATOM 1269 N N . ARG A 1 164 ? 29.553 -5.031 -34.927 1.00 96.81 164 ARG A N 1
ATOM 1270 C CA . ARG A 1 164 ? 29.286 -5.497 -36.296 1.00 96.81 164 ARG A CA 1
ATOM 1271 C C . ARG A 1 164 ? 29.987 -4.640 -37.349 1.00 96.81 164 ARG A C 1
ATOM 1273 O O . ARG A 1 164 ? 30.529 -5.193 -38.300 1.00 96.81 164 ARG A O 1
ATOM 1280 N N . ARG A 1 165 ? 29.994 -3.309 -37.200 1.00 96.56 165 ARG A N 1
ATOM 1281 C CA . ARG A 1 165 ? 30.712 -2.408 -38.120 1.00 96.56 165 ARG A CA 1
ATOM 1282 C C . ARG A 1 165 ? 32.207 -2.709 -38.134 1.00 96.56 165 ARG A C 1
ATOM 1284 O O . ARG A 1 165 ? 32.765 -2.859 -39.215 1.00 96.56 165 ARG A O 1
ATOM 1291 N N . ARG A 1 166 ? 32.827 -2.877 -36.960 1.00 96.31 166 ARG A N 1
ATOM 1292 C CA . ARG A 1 166 ? 34.243 -3.268 -36.850 1.00 96.31 166 ARG A CA 1
ATOM 1293 C C . ARG A 1 166 ? 34.513 -4.600 -37.543 1.00 96.31 166 ARG A C 1
ATOM 1295 O O . ARG A 1 166 ? 35.406 -4.665 -38.378 1.00 96.31 166 ARG A O 1
ATOM 1302 N N . TYR A 1 167 ? 33.697 -5.618 -37.269 1.00 97.12 167 TYR A N 1
ATOM 1303 C CA . TYR A 1 1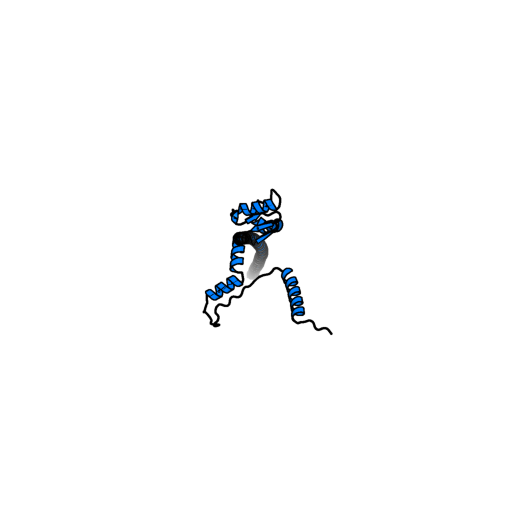67 ? 33.822 -6.932 -37.901 1.00 97.12 167 TYR A CA 1
ATOM 1304 C C . TYR A 1 167 ? 33.742 -6.854 -39.433 1.00 97.12 167 TYR A C 1
ATOM 1306 O O . TYR A 1 167 ? 34.611 -7.382 -40.124 1.00 97.12 167 TYR A O 1
ATOM 1314 N N . VAL A 1 168 ? 32.741 -6.149 -39.975 1.00 97.44 168 VAL A N 1
ATOM 1315 C CA . VAL A 1 168 ? 32.588 -5.969 -41.429 1.00 97.44 168 VAL A CA 1
ATOM 1316 C C . VAL A 1 168 ? 33.809 -5.263 -42.023 1.00 97.44 168 VAL A C 1
ATOM 1318 O O . VAL A 1 168 ? 34.343 -5.731 -43.028 1.00 97.44 168 VAL A O 1
ATOM 1321 N N . SER A 1 169 ? 34.301 -4.194 -41.391 1.00 96.12 169 SER A N 1
ATOM 1322 C CA . SER A 1 169 ? 35.523 -3.510 -41.831 1.00 96.12 169 SER A CA 1
ATOM 1323 C C . SER A 1 169 ? 36.737 -4.443 -41.837 1.00 96.12 169 SER A C 1
ATOM 1325 O O . SER A 1 169 ? 37.493 -4.450 -42.807 1.00 96.12 169 SER A O 1
ATOM 1327 N N . THR A 1 170 ? 36.905 -5.279 -40.807 1.00 97.06 170 THR A N 1
ATOM 1328 C CA . THR A 1 170 ? 37.981 -6.279 -40.750 1.00 97.06 170 THR A CA 1
ATOM 1329 C C . THR A 1 170 ? 37.884 -7.277 -41.903 1.00 97.06 170 THR A C 1
ATOM 1331 O O . THR A 1 170 ? 38.886 -7.517 -42.575 1.00 97.06 170 THR A O 1
ATOM 1334 N N . VAL A 1 171 ? 36.694 -7.816 -42.185 1.00 97.50 171 VAL A N 1
ATOM 1335 C CA . VAL A 1 171 ? 36.483 -8.761 -43.297 1.00 97.50 171 VAL A CA 1
ATOM 1336 C C . VAL A 1 171 ? 36.794 -8.111 -44.649 1.00 97.50 171 VAL A C 1
ATOM 1338 O O . VAL A 1 171 ? 37.462 -8.720 -45.487 1.00 97.50 171 VAL A O 1
ATOM 1341 N N . LEU A 1 172 ? 36.372 -6.860 -44.861 1.00 97.62 172 LEU A N 1
ATOM 1342 C CA . LEU A 1 172 ? 36.661 -6.113 -46.090 1.00 97.62 172 LEU A CA 1
ATOM 1343 C C . LEU A 1 172 ? 38.166 -5.883 -46.278 1.00 97.62 172 LEU A C 1
ATOM 1345 O O . LEU A 1 172 ? 38.689 -6.122 -47.369 1.00 97.62 172 LEU A O 1
ATOM 1349 N N . LEU A 1 173 ? 38.868 -5.474 -45.217 1.00 97.25 173 LEU A N 1
ATOM 1350 C CA . LEU A 1 173 ? 40.319 -5.279 -45.237 1.00 97.25 173 LEU A CA 1
ATOM 1351 C C . LEU A 1 173 ? 41.061 -6.591 -45.511 1.00 97.25 173 LEU A C 1
ATOM 1353 O O . LEU A 1 173 ? 41.930 -6.636 -46.383 1.00 97.25 173 LEU A O 1
ATOM 1357 N N . GLN A 1 174 ? 40.684 -7.676 -44.830 1.00 97.31 174 GLN A N 1
ATOM 1358 C CA . GLN A 1 174 ? 41.253 -9.005 -45.064 1.00 97.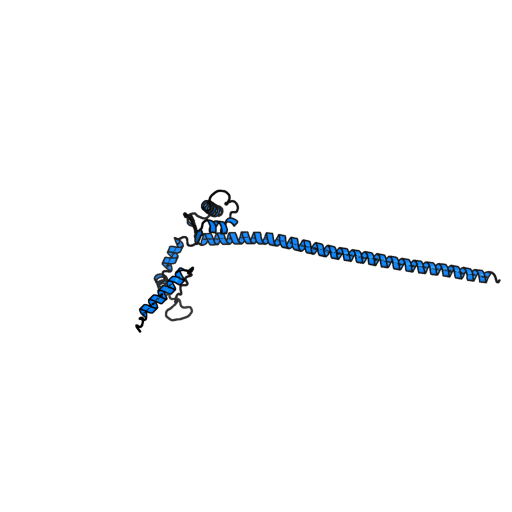31 174 GLN A CA 1
ATOM 1359 C C . GLN A 1 174 ? 41.023 -9.470 -46.509 1.00 97.31 174 GLN A C 1
ATOM 1361 O O . GLN A 1 174 ? 41.945 -9.982 -47.147 1.00 97.31 174 GLN A O 1
ATOM 1366 N N . GLY A 1 175 ? 39.824 -9.256 -47.056 1.00 97.44 175 GLY A N 1
ATOM 1367 C CA . GLY A 1 175 ? 39.499 -9.577 -48.446 1.00 97.44 175 GLY A CA 1
ATOM 1368 C C . GLY A 1 175 ? 40.317 -8.763 -49.452 1.00 97.44 175 GLY A C 1
ATOM 1369 O O . GLY A 1 175 ? 40.855 -9.324 -50.410 1.00 97.44 175 GLY A O 1
ATOM 1370 N N . ALA A 1 176 ? 40.468 -7.456 -49.222 1.00 97.50 176 ALA A N 1
ATOM 1371 C CA . ALA A 1 176 ? 41.292 -6.582 -50.055 1.00 97.50 176 ALA A CA 1
ATOM 1372 C C . ALA A 1 176 ? 42.773 -6.994 -50.024 1.00 97.50 176 ALA A C 1
ATOM 1374 O O . ALA A 1 176 ? 43.404 -7.091 -51.081 1.00 97.50 176 ALA A O 1
ATOM 1375 N N . PHE A 1 177 ? 43.303 -7.306 -48.838 1.00 97.62 177 PHE A N 1
ATOM 1376 C CA . PHE A 1 177 ? 44.674 -7.783 -48.667 1.00 97.62 177 PHE A CA 1
ATOM 1377 C C . PHE A 1 177 ? 44.910 -9.106 -49.402 1.00 97.62 177 PHE A C 1
ATOM 1379 O O . PHE A 1 177 ? 45.828 -9.198 -50.219 1.00 97.62 177 PHE A O 1
ATOM 1386 N N . ARG A 1 178 ? 44.042 -10.107 -49.191 1.00 97.38 178 ARG A N 1
ATOM 1387 C CA . ARG A 1 178 ? 44.121 -11.409 -49.879 1.00 97.38 178 ARG A CA 1
ATOM 1388 C C . ARG A 1 178 ? 44.065 -11.246 -51.400 1.00 97.38 178 ARG A C 1
ATOM 1390 O O . ARG A 1 178 ? 44.876 -11.842 -52.104 1.00 97.38 178 ARG A O 1
ATOM 1397 N N . ARG A 1 179 ? 43.177 -10.383 -51.911 1.00 97.25 179 ARG A N 1
ATOM 1398 C CA . ARG A 1 179 ? 43.076 -10.068 -53.348 1.00 97.25 179 ARG A CA 1
ATOM 1399 C C . ARG A 1 179 ? 44.350 -9.415 -53.889 1.00 97.25 179 ARG A C 1
ATOM 1401 O O . ARG A 1 179 ? 44.812 -9.790 -54.963 1.00 97.25 179 ARG A O 1
ATOM 1408 N N . CYS A 1 180 ? 44.911 -8.441 -53.172 1.00 97.19 180 CYS A N 1
ATOM 1409 C CA . CYS A 1 180 ? 46.152 -7.771 -53.564 1.00 97.19 180 CYS A CA 1
ATOM 1410 C C . CYS A 1 180 ? 47.328 -8.758 -53.593 1.00 97.19 180 CYS A C 1
ATOM 1412 O O . CYS A 1 180 ? 48.066 -8.794 -54.576 1.00 97.19 180 CYS A O 1
ATOM 1414 N N . SER A 1 181 ? 47.448 -9.606 -52.568 1.00 96.94 181 SER A N 1
ATOM 1415 C CA . SER A 1 181 ? 48.476 -10.648 -52.487 1.00 96.94 181 SER A CA 1
ATOM 1416 C C . SER A 1 181 ? 48.376 -11.640 -53.654 1.00 96.94 181 SER A C 1
ATOM 1418 O O . SER A 1 181 ? 49.355 -11.841 -54.371 1.00 96.94 181 SER A O 1
ATOM 1420 N N . ALA A 1 182 ? 47.174 -12.156 -53.945 1.00 96.25 182 ALA A N 1
ATOM 1421 C CA . ALA A 1 182 ? 46.942 -13.048 -55.084 1.00 96.25 182 ALA A CA 1
ATOM 1422 C C . ALA A 1 182 ? 47.288 -12.388 -56.432 1.00 96.25 182 ALA A C 1
ATOM 1424 O O . ALA A 1 182 ? 47.947 -13.001 -57.270 1.00 96.25 182 ALA A O 1
ATOM 1425 N N . ARG A 1 183 ? 46.907 -11.115 -56.635 1.00 95.75 183 ARG A N 1
ATOM 1426 C CA . ARG A 1 183 ? 47.256 -10.356 -57.851 1.00 95.75 183 ARG A CA 1
ATOM 1427 C C . ARG A 1 183 ? 48.762 -10.150 -58.000 1.00 95.75 183 ARG A C 1
ATOM 1429 O O . ARG A 1 183 ? 49.270 -10.273 -59.110 1.00 95.75 183 ARG A O 1
ATOM 1436 N N . ARG A 1 184 ? 49.475 -9.846 -56.909 1.00 95.31 184 ARG A N 1
ATOM 1437 C CA . ARG A 1 184 ? 50.943 -9.725 -56.920 1.00 95.31 184 ARG A CA 1
ATOM 1438 C C . ARG A 1 184 ? 51.604 -11.060 -57.261 1.00 95.31 184 ARG A C 1
ATOM 1440 O O . ARG A 1 184 ? 52.486 -11.076 -58.113 1.00 95.31 184 ARG A O 1
ATOM 1447 N N . GLY A 1 185 ? 51.137 -12.156 -56.659 1.00 95.25 185 GLY A N 1
ATOM 1448 C CA . GLY A 1 185 ? 51.606 -13.509 -56.969 1.00 95.25 185 GLY A CA 1
ATOM 1449 C C . GLY A 1 185 ? 51.403 -13.872 -58.441 1.00 95.25 185 GLY A C 1
ATOM 1450 O O . GLY A 1 185 ? 52.355 -14.261 -59.109 1.00 95.25 185 GLY A O 1
ATOM 1451 N N . TYR A 1 186 ? 50.201 -13.644 -58.978 1.00 95.19 186 TYR A N 1
ATOM 1452 C CA . TYR A 1 186 ? 49.899 -13.881 -60.394 1.00 95.19 186 TYR A CA 1
ATOM 1453 C C . TYR A 1 186 ? 50.728 -12.996 -61.340 1.00 95.19 186 TYR A C 1
ATOM 1455 O O . TYR A 1 186 ? 51.244 -13.456 -62.352 1.00 95.19 186 TYR A O 1
ATOM 1463 N N . ALA A 1 187 ? 50.907 -11.712 -61.019 1.00 94.81 187 ALA A N 1
ATOM 1464 C CA . ALA A 1 187 ? 51.750 -10.834 -61.827 1.00 94.81 187 ALA A CA 1
ATOM 1465 C C . ALA A 1 187 ? 53.217 -11.301 -61.838 1.00 94.81 187 ALA A C 1
ATOM 1467 O O . ALA A 1 187 ? 53.873 -11.217 -62.876 1.00 94.81 187 ALA A O 1
ATOM 1468 N N . ALA A 1 188 ? 53.730 -11.804 -60.710 1.00 94.44 188 ALA A N 1
ATOM 1469 C CA . ALA A 1 188 ? 55.076 -12.362 -60.621 1.00 94.44 188 ALA A CA 1
ATOM 1470 C C . ALA A 1 188 ? 55.225 -13.640 -61.460 1.00 94.44 188 ALA A C 1
ATOM 1472 O O . ALA A 1 188 ? 56.200 -13.752 -62.202 1.00 94.44 188 ALA A O 1
ATOM 1473 N N . THR A 1 189 ? 54.252 -14.559 -61.418 1.00 94.75 189 THR A N 1
ATOM 1474 C CA . THR A 1 189 ? 54.284 -15.772 -62.252 1.00 94.75 189 THR A CA 1
ATOM 1475 C C . THR A 1 189 ? 54.204 -15.439 -63.739 1.00 94.75 189 THR A C 1
ATOM 1477 O O . THR A 1 189 ? 55.015 -15.946 -64.508 1.00 94.75 189 THR A O 1
ATOM 1480 N N . VAL A 1 190 ? 53.319 -14.525 -64.154 1.00 94.25 190 VAL A N 1
ATOM 1481 C CA . VAL A 1 190 ? 53.234 -14.076 -65.558 1.00 94.25 190 VAL A CA 1
ATOM 1482 C C . VAL A 1 190 ? 54.549 -13.448 -66.028 1.00 94.25 190 VAL A C 1
ATOM 1484 O O . VAL A 1 190 ? 55.011 -13.751 -67.127 1.00 94.25 190 VAL A O 1
ATOM 1487 N N . ARG A 1 191 ? 55.183 -12.597 -65.207 1.00 92.75 191 ARG A N 1
ATOM 1488 C CA . ARG A 1 191 ? 56.505 -12.026 -65.525 1.00 92.75 191 ARG A CA 1
ATOM 1489 C C . ARG A 1 191 ? 57.577 -13.112 -65.652 1.00 92.75 191 ARG A C 1
ATOM 1491 O O . ARG A 1 191 ? 58.378 -13.048 -66.577 1.00 92.75 191 ARG A O 1
ATOM 1498 N N . ALA A 1 192 ? 57.577 -14.106 -64.762 1.00 92.69 192 ALA A N 1
ATOM 1499 C CA . ALA A 1 192 ? 58.532 -15.211 -64.796 1.00 92.69 192 ALA A CA 1
ATOM 1500 C C . ALA A 1 192 ? 58.368 -16.092 -66.046 1.00 92.69 192 ALA A C 1
ATOM 1502 O O . ALA A 1 192 ? 59.370 -16.431 -66.672 1.00 92.69 192 ALA A O 1
ATOM 1503 N N . VAL A 1 193 ? 57.126 -16.408 -66.439 1.00 93.50 193 VAL A N 1
ATOM 1504 C CA . VAL A 1 193 ? 56.824 -17.171 -67.664 1.00 93.50 193 VAL A CA 1
ATOM 1505 C C . VAL A 1 193 ? 57.278 -16.404 -68.903 1.00 93.50 193 VAL A C 1
ATOM 1507 O O . VAL A 1 193 ? 58.025 -16.958 -69.703 1.00 93.50 193 VAL A O 1
ATOM 1510 N N . ARG A 1 194 ? 56.935 -15.113 -69.023 1.00 90.19 194 ARG A N 1
ATOM 1511 C CA . ARG A 1 194 ? 57.386 -14.271 -70.149 1.00 90.19 194 ARG A CA 1
ATOM 1512 C C . ARG A 1 194 ? 58.913 -14.210 -70.249 1.00 90.19 194 ARG A C 1
ATOM 1514 O O . ARG A 1 194 ? 59.465 -14.409 -71.322 1.00 90.19 194 ARG A O 1
ATOM 1521 N N . ALA A 1 195 ? 59.606 -14.021 -69.125 1.00 90.25 195 ALA A N 1
ATOM 1522 C CA . ALA A 1 195 ? 61.069 -14.026 -69.095 1.00 90.25 195 ALA A CA 1
ATOM 1523 C C . ALA A 1 195 ? 61.678 -15.405 -69.429 1.00 90.25 195 ALA A C 1
ATOM 1525 O O . ALA A 1 195 ? 62.794 -15.485 -69.937 1.00 90.25 195 ALA A O 1
ATOM 1526 N N . ALA A 1 196 ? 60.993 -16.510 -69.118 1.00 90.19 196 ALA A N 1
ATOM 1527 C CA . ALA A 1 196 ? 61.421 -17.855 -69.508 1.00 90.19 196 ALA A CA 1
ATOM 1528 C C . ALA A 1 196 ? 61.213 -18.109 -71.011 1.00 90.19 196 ALA A C 1
ATOM 1530 O O . ALA A 1 196 ? 62.101 -18.659 -71.655 1.00 90.19 196 ALA A O 1
ATOM 1531 N N . GLU A 1 197 ? 60.093 -17.665 -71.583 1.00 87.88 197 GLU A N 1
ATOM 1532 C CA . GLU A 1 197 ? 59.836 -17.723 -73.028 1.00 87.88 197 GLU A CA 1
ATOM 1533 C C . GLU A 1 197 ? 60.845 -16.883 -73.820 1.00 87.88 197 GLU A C 1
ATOM 1535 O O . GLU A 1 197 ? 61.383 -17.353 -74.819 1.00 87.88 197 GLU A O 1
ATOM 1540 N N . GLU A 1 198 ? 61.158 -15.670 -73.358 1.00 85.88 198 GLU A N 1
ATOM 1541 C CA . GLU A 1 198 ? 62.195 -14.828 -73.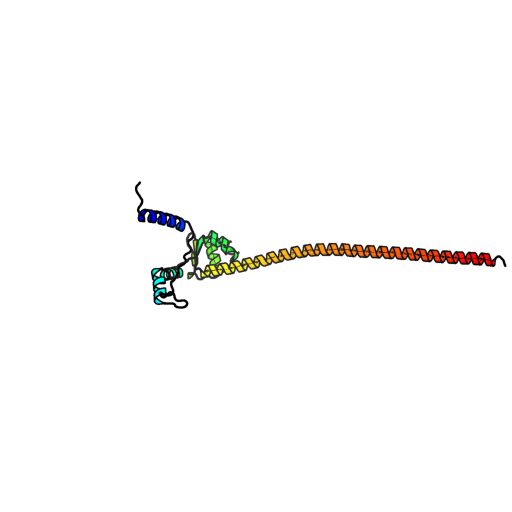965 1.00 85.88 198 GLU A CA 1
ATOM 1542 C C . GLU A 1 198 ? 63.580 -15.482 -73.906 1.00 85.88 198 GLU A C 1
ATOM 1544 O O . GLU A 1 198 ? 64.319 -15.421 -74.886 1.00 85.88 198 GLU A O 1
ATOM 1549 N N . ARG A 1 199 ? 63.927 -16.144 -72.793 1.00 83.31 199 ARG A N 1
ATOM 1550 C CA . ARG A 1 199 ? 65.174 -16.918 -72.681 1.00 83.31 199 ARG A CA 1
ATOM 1551 C C . ARG A 1 199 ? 65.208 -18.091 -73.655 1.00 83.31 199 ARG A C 1
ATOM 1553 O O . ARG A 1 199 ? 66.179 -18.205 -74.391 1.00 83.31 199 ARG A O 1
ATOM 1560 N N . ARG A 1 200 ? 64.132 -18.880 -73.747 1.00 81.69 200 ARG A N 1
ATOM 1561 C CA . ARG A 1 200 ? 64.028 -19.981 -74.722 1.00 81.69 200 ARG A CA 1
ATOM 1562 C C . ARG A 1 200 ? 64.176 -19.487 -76.160 1.00 81.69 200 ARG A C 1
ATOM 1564 O O . ARG A 1 200 ? 64.928 -20.078 -76.918 1.00 81.69 200 ARG A O 1
ATOM 1571 N N . ARG A 1 201 ? 63.538 -18.367 -76.518 1.00 83.12 201 ARG A N 1
ATOM 1572 C CA . ARG A 1 201 ? 63.682 -17.761 -77.854 1.00 83.12 201 ARG A CA 1
ATOM 1573 C C . ARG A 1 201 ? 65.108 -17.291 -78.147 1.00 83.12 201 ARG A C 1
ATOM 1575 O O . ARG A 1 201 ? 65.552 -17.410 -79.282 1.00 83.12 201 ARG A O 1
ATOM 1582 N N . ARG A 1 202 ? 65.826 -16.755 -77.152 1.00 80.00 202 ARG A N 1
ATOM 1583 C CA . ARG A 1 202 ? 67.245 -16.377 -77.297 1.00 80.00 202 ARG A CA 1
ATOM 1584 C C . ARG A 1 202 ? 68.134 -17.606 -77.473 1.00 80.00 202 ARG A C 1
ATOM 1586 O O . ARG A 1 202 ? 68.931 -17.627 -78.398 1.00 80.00 202 ARG A O 1
ATOM 1593 N N . GLU A 1 203 ? 67.931 -18.643 -76.664 1.00 81.50 203 GLU A N 1
ATOM 1594 C CA . GLU A 1 203 ? 68.647 -19.920 -76.790 1.00 81.50 203 GLU A CA 1
ATOM 1595 C C . GLU A 1 203 ? 68.381 -20.602 -78.147 1.00 81.50 203 GLU A C 1
ATOM 1597 O O . GLU A 1 203 ? 69.292 -21.163 -78.750 1.00 81.50 203 GLU A O 1
ATOM 1602 N N . GLU A 1 204 ? 67.148 -20.548 -78.659 1.00 79.56 204 GLU A N 1
ATOM 1603 C CA . GLU A 1 204 ? 66.784 -21.062 -79.988 1.00 79.56 204 GLU A CA 1
ATOM 1604 C C . GLU A 1 204 ? 67.416 -20.236 -81.123 1.00 79.56 204 GLU A C 1
ATOM 1606 O O . GLU A 1 204 ? 67.907 -20.813 -82.094 1.00 79.56 204 GLU A O 1
ATOM 1611 N N . ALA A 1 205 ? 67.472 -18.905 -80.992 1.00 77.00 205 ALA A N 1
ATOM 1612 C CA . ALA A 1 205 ? 68.145 -18.028 -81.953 1.00 77.00 205 ALA A CA 1
ATOM 1613 C C . ALA A 1 205 ? 69.672 -18.235 -81.973 1.00 77.00 205 ALA A C 1
ATOM 1615 O O . ALA A 1 205 ? 70.276 -18.242 -83.044 1.00 77.00 205 ALA A O 1
ATOM 1616 N N . GLU A 1 206 ? 70.292 -18.457 -80.812 1.00 73.12 206 GLU A N 1
ATOM 1617 C CA . GLU A 1 206 ? 71.721 -18.779 -80.698 1.00 73.12 206 GLU A CA 1
ATOM 1618 C C . GLU A 1 206 ? 72.054 -20.151 -81.312 1.00 73.12 206 GLU A C 1
ATOM 1620 O O . GLU A 1 206 ? 73.087 -20.296 -81.962 1.00 73.12 206 GLU A O 1
ATOM 1625 N N . ARG A 1 207 ? 71.159 -21.142 -81.189 1.00 65.38 207 ARG A N 1
ATOM 1626 C CA . ARG A 1 207 ? 71.315 -22.462 -81.833 1.00 65.38 207 ARG A CA 1
ATOM 1627 C C . ARG A 1 207 ? 71.096 -22.427 -83.348 1.00 65.38 207 ARG A C 1
ATOM 1629 O O . ARG A 1 207 ? 71.739 -23.187 -84.062 1.00 65.38 207 ARG A O 1
ATOM 1636 N N . GLY A 1 208 ? 70.212 -21.561 -83.843 1.00 60.22 208 GLY A N 1
ATOM 1637 C CA . GLY A 1 208 ? 69.947 -21.398 -85.277 1.00 60.22 208 GLY A CA 1
ATOM 1638 C C . GLY A 1 208 ? 71.036 -20.645 -86.052 1.00 60.22 208 GLY A C 1
ATOM 1639 O O . GLY A 1 208 ? 71.069 -20.740 -87.271 1.00 60.22 208 GLY A O 1
ATOM 1640 N N . GLY A 1 209 ? 71.925 -19.915 -85.369 1.00 56.03 209 GLY A N 1
ATOM 1641 C CA . GLY A 1 209 ? 73.049 -19.194 -85.985 1.00 56.03 209 GLY A CA 1
ATOM 1642 C C . GLY A 1 209 ? 74.353 -19.995 -86.117 1.00 56.03 209 GLY A C 1
ATOM 1643 O O . GLY A 1 209 ? 75.346 -19.444 -86.582 1.00 56.03 209 GLY A O 1
ATOM 1644 N N . GLN A 1 210 ? 74.378 -21.259 -85.678 1.00 50.84 210 GLN A N 1
ATOM 1645 C CA . GLN A 1 210 ? 75.547 -22.154 -85.749 1.00 50.84 210 GLN A CA 1
ATOM 1646 C C . GLN A 1 210 ? 75.408 -23.278 -86.798 1.00 50.84 210 GLN A C 1
ATOM 1648 O O . GLN A 1 210 ? 76.234 -24.191 -86.816 1.00 50.84 210 GLN A O 1
ATOM 1653 N N . ALA A 1 211 ? 74.391 -23.215 -87.663 1.00 43.97 211 ALA A N 1
ATOM 1654 C CA . ALA A 1 211 ? 74.219 -24.077 -88.838 1.00 43.97 211 ALA A CA 1
ATOM 1655 C C . ALA A 1 211 ? 74.415 -23.257 -90.119 1.00 43.97 211 ALA A C 1
ATOM 1657 O O . ALA A 1 211 ? 74.990 -23.814 -91.079 1.00 43.97 211 ALA A O 1
#

InterPro domains:
  IPR001609 Myosin head, motor domain-like [PF00063] (4-122)
  IPR001609 Myosin head, motor domain-like [PS51456] (1-134)
  IPR027417 P-loop containing nucleoside triphosphate hydrolase [SSF52540] (3-194)
  IPR036961 Kinesin motor domain superfamily [G3DSA:3.40.850.10] (25-66)